Protein AF-0000000080719966 (afdb_homodimer)

Solvent-accessible surface area (backbone atoms only — not comparable to full-atom values): 11867 Å² total; per-residue (Å²): 83,30,37,37,40,38,39,31,44,53,87,31,42,63,60,37,52,51,53,30,57,78,67,72,44,65,68,47,83,39,79,29,26,34,52,81,76,64,41,72,26,30,33,35,44,28,71,41,51,65,90,44,47,64,58,52,53,50,52,51,50,74,41,32,62,71,39,81,37,75,42,67,44,70,44,62,46,96,82,67,48,68,40,75,37,74,61,41,79,35,83,43,61,9,31,45,33,41,32,27,76,49,93,77,87,86,86,134,84,31,37,38,40,38,39,31,44,53,90,32,42,63,60,39,38,51,51,30,52,75,67,74,43,66,34,38,38,32,83,42,66,41,87,86,77,64,40,67,25,30,32,35,44,28,70,40,50,65,90,46,46,65,58,53,52,49,53,50,55,74,42,32,61,72,38,80,38,74,43,67,45,71,44,64,45,97,84,68,49,68,41,76,38,74,64,42,80,38,87,42,62,26,64,52,74,47,81,39,70,46,78,42,81,46,79,70

Sequence (216 aa):
MKLVLAIVQDKDADTLAKEFIQNDVRATKLATSGSFLRAGNTTFIVGIEDDRVNEVLEIIKKSSHTREQYVSNMNMDAAGTSMLGKPVQVTVGGATVFVLPVEEFKHFMKLVLAIVQDKDADTLAKEFIQNDVR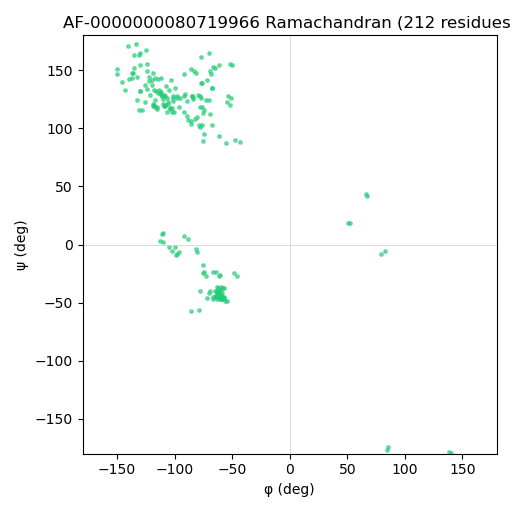ATKLATSGSFLRAGNTTFIVGIEDDRVNEVLEIIKKSSHTREQYVSNMNMDAAGTSMLGKPVQVTVGGATVFVLPVEEFKHF

Structure (mmCIF, N/CA/C/O backbone):
data_AF-0000000080719966-model_v1
#
loop_
_entity.id
_entity.type
_entity.pdbx_description
1 polymer 'Transcriptional regulator'
#
loop_
_atom_site.group_PDB
_atom_site.id
_atom_site.type_symbol
_atom_site.label_atom_id
_atom_site.label_alt_id
_atom_site.label_comp_id
_atom_site.label_asym_id
_atom_site.label_entity_id
_atom_site.label_seq_id
_atom_site.pdbx_PDB_ins_code
_atom_site.Cartn_x
_atom_site.Cartn_y
_atom_site.Cartn_z
_atom_site.occupancy
_atom_site.B_iso_or_equiv
_atom_site.auth_seq_id
_atom_site.auth_comp_id
_atom_site.auth_asym_id
_atom_site.auth_atom_id
_atom_site.pdbx_PDB_model_num
ATOM 1 N N . MET A 1 1 ? 13.352 -4.227 -15.648 1 95.56 1 MET A N 1
ATOM 2 C CA . MET A 1 1 ? 13.094 -4.422 -14.227 1 95.56 1 MET A CA 1
ATOM 3 C C . MET A 1 1 ? 11.711 -3.916 -13.844 1 95.56 1 MET A C 1
ATOM 5 O O . MET A 1 1 ? 11.195 -2.975 -14.453 1 95.56 1 MET A O 1
ATOM 9 N N . LYS A 1 2 ? 11.062 -4.613 -12.938 1 97.81 2 LYS A N 1
ATOM 10 C CA . LYS A 1 2 ? 9.75 -4.211 -12.438 1 97.81 2 LYS A CA 1
ATOM 11 C C . LYS A 1 2 ? 9.719 -4.215 -10.914 1 97.81 2 LYS A C 1
ATOM 13 O O . LYS A 1 2 ? 10.562 -4.848 -10.273 1 97.81 2 LYS A O 1
ATOM 18 N N . LEU A 1 3 ? 8.812 -3.379 -10.438 1 98.5 3 LEU A N 1
ATOM 19 C CA . LEU A 1 3 ? 8.469 -3.428 -9.016 1 98.5 3 LEU A CA 1
ATOM 20 C C . LEU A 1 3 ? 7.152 -4.164 -8.797 1 98.5 3 LEU A C 1
ATOM 22 O O . LEU A 1 3 ? 6.145 -3.838 -9.43 1 98.5 3 LEU A O 1
ATOM 26 N N . VAL A 1 4 ? 7.23 -5.219 -7.945 1 98.56 4 VAL A N 1
ATOM 27 C CA . VAL A 1 4 ? 6.023 -5.949 -7.574 1 98.56 4 VAL A CA 1
ATOM 28 C C . VAL A 1 4 ? 5.656 -5.641 -6.121 1 98.56 4 VAL A C 1
ATOM 30 O O . VAL A 1 4 ? 6.465 -5.852 -5.215 1 98.56 4 VAL A O 1
ATOM 33 N N . LEU A 1 5 ? 4.441 -5.086 -5.961 1 98.62 5 LEU A N 1
ATOM 34 C CA . LEU A 1 5 ? 3.836 -4.887 -4.648 1 98.62 5 LEU A CA 1
ATOM 35 C C . LEU A 1 5 ? 2.775 -5.945 -4.371 1 98.62 5 LEU A C 1
ATOM 37 O O . LEU A 1 5 ? 1.729 -5.969 -5.027 1 98.62 5 LEU A O 1
ATOM 41 N N . ALA A 1 6 ? 3.08 -6.762 -3.387 1 98.12 6 ALA A N 1
ATOM 42 C CA . ALA A 1 6 ? 2.156 -7.84 -3.047 1 98.12 6 ALA A CA 1
ATOM 43 C C . ALA A 1 6 ? 1.618 -7.676 -1.629 1 98.12 6 ALA A C 1
ATOM 45 O O . ALA A 1 6 ? 2.383 -7.695 -0.662 1 98.12 6 ALA A O 1
ATOM 46 N N . ILE A 1 7 ? 0.321 -7.516 -1.521 1 96.06 7 ILE A N 1
ATOM 47 C CA . ILE A 1 7 ? -0.363 -7.41 -0.237 1 96.06 7 ILE A CA 1
ATOM 48 C C . ILE A 1 7 ? -1.07 -8.727 0.081 1 96.06 7 ILE A C 1
ATOM 50 O O . ILE A 1 7 ? -1.968 -9.148 -0.651 1 96.06 7 ILE A O 1
ATOM 54 N N . VAL A 1 8 ? -0.615 -9.344 1.211 1 95.12 8 VAL A N 1
ATOM 55 C CA . VAL A 1 8 ? -1.134 -10.664 1.566 1 95.12 8 VAL A CA 1
ATOM 56 C C . VAL A 1 8 ? -1.57 -10.672 3.029 1 95.12 8 VAL A C 1
ATOM 58 O O . VAL A 1 8 ? -1.231 -9.758 3.789 1 95.12 8 VAL A O 1
ATOM 61 N N . GLN A 1 9 ? -2.365 -11.695 3.322 1 91.38 9 GLN A N 1
ATOM 62 C CA . GLN A 1 9 ? -2.693 -11.867 4.734 1 91.38 9 GLN A CA 1
ATOM 63 C C . GLN A 1 9 ? -1.458 -12.258 5.539 1 91.38 9 GLN A C 1
ATOM 65 O O . GLN A 1 9 ? -0.58 -12.969 5.039 1 91.38 9 GLN A O 1
ATOM 70 N N . ASP A 1 10 ? -1.477 -11.906 6.781 1 92.06 10 ASP A N 1
ATOM 71 C CA . ASP A 1 10 ? -0.362 -12.227 7.664 1 92.06 10 ASP A CA 1
ATOM 72 C C . ASP A 1 10 ? -0.144 -13.734 7.75 1 92.06 10 ASP A C 1
ATOM 74 O O . ASP A 1 10 ? 0.996 -14.195 7.805 1 92.06 10 ASP A O 1
ATOM 78 N N . LYS A 1 11 ? -1.166 -14.445 7.738 1 89.81 11 LYS A N 1
ATOM 79 C CA . LYS A 1 11 ? -1.086 -15.898 7.867 1 89.81 11 LYS A CA 1
ATOM 80 C C . LYS A 1 11 ? -0.288 -16.516 6.715 1 89.81 11 LYS A C 1
ATOM 82 O O . LYS A 1 11 ? 0.3 -17.578 6.863 1 89.81 11 LYS A O 1
ATOM 87 N N . ASP A 1 12 ? -0.262 -15.883 5.609 1 94.88 12 ASP A N 1
ATOM 88 C CA . ASP A 1 12 ? 0.392 -16.422 4.418 1 94.88 12 ASP A CA 1
ATOM 89 C C . ASP A 1 12 ? 1.8 -15.844 4.262 1 94.88 12 ASP A C 1
ATOM 91 O O . ASP A 1 12 ? 2.568 -16.297 3.41 1 94.88 12 ASP A O 1
ATOM 95 N N . ALA A 1 13 ? 2.156 -14.898 5.027 1 96.75 13 ALA A N 1
ATOM 96 C CA . ALA A 1 13 ? 3.355 -14.094 4.793 1 96.75 13 ALA A CA 1
ATOM 97 C C . ALA A 1 13 ? 4.617 -14.938 4.961 1 96.75 13 ALA A C 1
ATOM 99 O O . ALA A 1 13 ? 5.543 -14.844 4.148 1 96.75 13 ALA A O 1
ATOM 100 N N . ASP A 1 14 ? 4.672 -15.742 6.016 1 97.19 14 ASP A N 1
ATOM 101 C CA . ASP A 1 14 ? 5.883 -16.516 6.277 1 97.19 14 ASP A CA 1
ATOM 102 C C . ASP A 1 14 ? 6.133 -17.547 5.172 1 97.19 14 ASP A C 1
ATOM 104 O O . ASP A 1 14 ? 7.27 -17.719 4.734 1 97.19 14 ASP A O 1
ATOM 108 N N . THR A 1 15 ? 5.109 -18.172 4.816 1 97.19 15 THR A N 1
ATOM 109 C CA . THR A 1 15 ? 5.23 -19.141 3.719 1 97.19 15 THR A CA 1
ATOM 110 C C . THR A 1 15 ? 5.715 -18.438 2.449 1 97.19 15 THR A C 1
ATOM 112 O O . THR A 1 15 ? 6.609 -18.938 1.763 1 97.19 15 THR A O 1
ATOM 115 N N . LEU A 1 16 ? 5.156 -17.328 2.107 1 98 16 LEU A N 1
ATOM 116 C CA . LEU A 1 16 ? 5.547 -16.578 0.917 1 98 16 LEU A CA 1
ATOM 117 C C . LEU A 1 16 ? 7.004 -16.141 1.004 1 98 16 LEU A C 1
ATOM 119 O O . LEU A 1 16 ? 7.75 -16.266 0.03 1 98 16 LEU A O 1
ATOM 123 N N . ALA A 1 17 ? 7.391 -15.688 2.152 1 98.31 17 ALA A N 1
ATOM 124 C CA . ALA A 1 17 ? 8.773 -15.266 2.359 1 98.31 17 ALA A CA 1
ATOM 125 C C . ALA A 1 17 ? 9.742 -16.422 2.115 1 98.31 17 ALA A C 1
ATOM 127 O O . ALA A 1 17 ? 10.773 -16.25 1.463 1 98.31 17 ALA A O 1
ATOM 128 N N . LYS A 1 18 ? 9.422 -17.547 2.643 1 98.38 18 LYS A N 1
ATOM 129 C CA . LYS A 1 18 ? 10.25 -18.734 2.445 1 98.38 18 LYS A CA 1
ATOM 130 C C . LYS A 1 18 ? 10.367 -19.094 0.964 1 98.38 18 LYS A C 1
ATOM 132 O O . LYS A 1 18 ? 11.453 -19.406 0.482 1 98.38 18 LYS A O 1
ATOM 137 N N . GLU A 1 19 ? 9.266 -19.031 0.295 1 98.44 19 GLU A N 1
ATOM 138 C CA . GLU A 1 19 ? 9.266 -19.328 -1.135 1 98.44 19 GLU A CA 1
ATOM 139 C C . GLU A 1 19 ? 10.125 -18.328 -1.903 1 98.44 19 GLU A C 1
ATOM 141 O O . GLU A 1 19 ? 10.836 -18.703 -2.838 1 98.44 19 GLU A O 1
ATOM 146 N N . PHE A 1 20 ? 10.039 -17.031 -1.563 1 98.56 20 PHE A N 1
ATOM 147 C CA . PHE A 1 20 ? 10.891 -16.016 -2.188 1 98.56 20 PHE A CA 1
ATOM 148 C C . PHE A 1 20 ? 12.359 -16.359 -2.004 1 98.56 20 PHE A C 1
ATOM 150 O O . PHE A 1 20 ? 13.133 -16.344 -2.963 1 98.56 20 PHE A O 1
ATOM 157 N N . ILE A 1 21 ? 12.711 -16.75 -0.78 1 98.31 21 ILE A N 1
ATOM 158 C CA . ILE A 1 21 ? 14.094 -17.109 -0.462 1 98.31 21 ILE A CA 1
ATOM 159 C C . ILE A 1 21 ? 14.516 -18.328 -1.278 1 98.31 21 ILE A C 1
ATOM 161 O O . ILE A 1 21 ? 15.578 -18.328 -1.897 1 98.31 21 ILE A O 1
ATOM 165 N N . GLN A 1 22 ? 13.742 -19.328 -1.349 1 98.31 22 GLN A N 1
ATOM 166 C CA . GLN A 1 22 ? 14.047 -20.578 -2.037 1 98.31 22 GLN A CA 1
ATOM 167 C C . GLN A 1 22 ? 14.219 -20.344 -3.537 1 98.31 22 GLN A C 1
ATOM 169 O O . GLN A 1 22 ? 14.875 -21.141 -4.219 1 98.31 22 GLN A O 1
ATOM 174 N N . ASN A 1 23 ? 13.656 -19.312 -4.027 1 98.31 23 ASN A N 1
ATOM 175 C CA . ASN A 1 23 ? 13.711 -19.062 -5.461 1 98.31 23 ASN A CA 1
ATOM 176 C C . ASN A 1 23 ? 14.578 -17.844 -5.789 1 98.31 23 ASN A C 1
ATOM 178 O O . ASN A 1 23 ? 14.469 -17.281 -6.879 1 98.31 23 ASN A O 1
ATOM 182 N N . ASP A 1 24 ? 15.258 -17.344 -4.816 1 98.12 24 ASP A N 1
ATOM 183 C CA . ASP A 1 24 ? 16.219 -16.266 -4.98 1 98.12 24 ASP A CA 1
ATOM 184 C C . ASP A 1 24 ? 15.531 -14.969 -5.375 1 98.12 24 ASP A C 1
ATOM 186 O O . ASP A 1 24 ? 15.945 -14.297 -6.32 1 98.12 24 ASP A O 1
ATOM 190 N N . VAL A 1 25 ? 14.477 -14.75 -4.758 1 98.25 25 VAL A N 1
ATOM 191 C CA . VAL A 1 25 ? 13.758 -13.492 -4.91 1 98.25 25 VAL A CA 1
ATOM 192 C C . VAL A 1 25 ? 13.992 -12.617 -3.682 1 98.25 25 VAL A C 1
ATOM 194 O O . VAL A 1 25 ? 13.617 -12.984 -2.566 1 98.25 25 VAL A O 1
ATOM 197 N N . ARG A 1 26 ? 14.602 -11.523 -3.879 1 96.69 26 ARG A N 1
ATOM 198 C CA . ARG A 1 26 ? 14.805 -10.555 -2.801 1 96.69 26 ARG A CA 1
ATOM 199 C C . ARG A 1 26 ? 13.555 -9.727 -2.568 1 96.69 26 ARG A C 1
ATOM 201 O O . ARG A 1 26 ? 12.992 -9.156 -3.51 1 96.69 26 ARG A O 1
ATOM 208 N N . ALA A 1 27 ? 13.148 -9.695 -1.302 1 98.19 27 ALA A N 1
ATOM 209 C CA . ALA A 1 27 ? 11.914 -8.992 -0.975 1 98.19 27 ALA A CA 1
ATOM 210 C C . ALA A 1 27 ? 12.062 -8.203 0.324 1 98.19 27 ALA A C 1
ATOM 212 O O . ALA A 1 27 ? 12.75 -8.641 1.246 1 98.19 27 ALA A O 1
ATOM 213 N N . THR A 1 28 ? 11.445 -6.992 0.377 1 97.44 28 THR A N 1
ATOM 214 C CA . THR A 1 28 ? 11.273 -6.223 1.604 1 97.44 28 THR A CA 1
ATOM 215 C C . THR A 1 28 ? 9.875 -6.434 2.18 1 97.44 28 THR A C 1
ATOM 217 O O . THR A 1 28 ? 8.883 -6.297 1.468 1 97.44 28 THR A O 1
ATOM 220 N N . LYS A 1 29 ? 9.844 -6.816 3.412 1 97.75 29 LYS A N 1
ATOM 221 C CA . LYS A 1 29 ? 8.586 -7.098 4.113 1 97.75 29 LYS A CA 1
ATOM 222 C C . LYS A 1 29 ? 8.156 -5.902 4.961 1 97.75 29 LYS A C 1
ATOM 224 O O . LYS A 1 29 ? 8.953 -5.355 5.723 1 97.75 29 LYS A O 1
ATOM 229 N N . LEU A 1 30 ? 6.883 -5.5 4.727 1 96.94 30 LEU A N 1
ATOM 230 C CA . LEU A 1 30 ? 6.336 -4.375 5.477 1 96.94 30 LEU A CA 1
ATOM 231 C C . LEU A 1 30 ? 5.051 -4.777 6.195 1 96.94 30 LEU A C 1
ATOM 233 O O . LEU A 1 30 ? 4.176 -5.41 5.602 1 96.94 30 LEU A O 1
ATOM 237 N N . ALA A 1 31 ? 4.965 -4.383 7.48 1 95.69 31 ALA A N 1
ATOM 238 C CA . ALA A 1 31 ? 3.689 -4.52 8.18 1 95.69 31 ALA A CA 1
ATOM 239 C C . ALA A 1 31 ? 2.717 -3.42 7.77 1 95.69 31 ALA A C 1
ATOM 241 O O . ALA A 1 31 ? 3.033 -2.232 7.871 1 95.69 31 ALA A O 1
ATOM 242 N N . THR A 1 32 ? 1.461 -3.834 7.305 1 94.81 32 THR A N 1
ATOM 243 C CA . THR A 1 32 ? 0.447 -2.891 6.848 1 94.81 32 THR A CA 1
ATOM 244 C C . THR A 1 32 ? -0.941 -3.322 7.316 1 94.81 32 THR A C 1
ATOM 246 O O . THR A 1 32 ? -1.097 -4.383 7.918 1 94.81 32 THR A O 1
ATOM 249 N N . SER A 1 33 ? -1.912 -2.393 7.105 1 91.81 33 SER A N 1
ATOM 250 C CA . SER A 1 33 ? -3.307 -2.715 7.391 1 91.81 33 SER A CA 1
ATOM 251 C C . SER A 1 33 ? -4.227 -2.236 6.273 1 91.81 33 SER A C 1
ATOM 253 O O . SER A 1 33 ? -3.879 -1.315 5.531 1 91.81 33 SER A O 1
ATOM 255 N N . GLY A 1 34 ? -5.363 -2.967 6.148 1 87 34 GLY A N 1
ATOM 256 C CA . GLY A 1 34 ? -6.379 -2.508 5.215 1 87 34 GLY A CA 1
ATOM 257 C C . GLY A 1 34 ? -7.293 -1.45 5.797 1 87 34 GLY A C 1
ATOM 258 O O . GLY A 1 34 ? -7.594 -1.474 6.992 1 87 34 GLY A O 1
ATOM 259 N N . SER A 1 35 ? -7.754 -0.615 4.984 1 79.62 35 SER A N 1
ATOM 260 C CA . SER A 1 35 ? -8.633 0.448 5.465 1 79.62 35 SER A CA 1
ATOM 261 C C . SER A 1 35 ? -10.031 -0.084 5.77 1 79.62 35 SER A C 1
ATOM 263 O O . SER A 1 35 ? -10.75 0.488 6.59 1 79.62 35 SER A O 1
ATOM 265 N N . PHE A 1 36 ? -10.336 -1.268 5.223 1 73 36 PHE A N 1
ATOM 266 C CA . PHE A 1 36 ? -11.68 -1.813 5.379 1 73 36 PHE A CA 1
ATOM 267 C C . PHE A 1 36 ? -11.797 -2.586 6.688 1 73 36 PHE A C 1
ATOM 269 O O . PHE A 1 36 ? -12.602 -2.232 7.551 1 73 36 PHE A O 1
ATOM 276 N N . LEU A 1 37 ? -11 -3.498 6.824 1 68.31 37 LEU A N 1
ATOM 277 C CA . LEU A 1 37 ? -11.133 -4.391 7.969 1 68.31 37 LEU A CA 1
ATOM 278 C C . LEU A 1 37 ? -10.211 -3.949 9.109 1 68.31 37 LEU A C 1
ATOM 280 O O . LEU A 1 37 ? -10.312 -4.461 10.227 1 68.31 37 LEU A O 1
ATOM 284 N N . ARG A 1 38 ? -9.438 -2.988 8.75 1 74.38 38 ARG A N 1
ATOM 285 C CA . ARG A 1 38 ? -8.438 -2.508 9.703 1 74.38 38 ARG A CA 1
ATOM 286 C C . ARG A 1 38 ? -7.598 -3.66 10.242 1 74.38 38 ARG A C 1
ATOM 288 O O . ARG A 1 38 ? -7.09 -3.594 11.367 1 74.38 38 ARG A O 1
ATOM 295 N N . ALA A 1 39 ? -7.68 -4.77 9.461 1 78 39 ALA A N 1
ATOM 296 C CA . ALA A 1 39 ? -6.895 -5.945 9.828 1 78 39 ALA A CA 1
ATOM 297 C C . ALA A 1 39 ? -5.453 -5.816 9.344 1 78 39 ALA A C 1
ATOM 299 O O . ALA A 1 39 ? -5.199 -5.219 8.289 1 78 39 ALA A O 1
ATOM 300 N N . GLY A 1 40 ? -4.625 -6.391 10.141 1 87.5 40 GLY A N 1
ATOM 301 C CA . GLY A 1 40 ? -3.221 -6.453 9.766 1 87.5 40 GLY A CA 1
ATOM 302 C C . GLY A 1 40 ? -2.963 -7.344 8.57 1 87.5 40 GLY A C 1
ATOM 303 O O . GLY A 1 40 ? -3.58 -8.398 8.422 1 87.5 40 GLY A O 1
ATOM 304 N N . ASN A 1 41 ? -2.119 -6.723 7.703 1 91.69 41 ASN A N 1
ATOM 305 C CA . ASN A 1 41 ? -1.613 -7.465 6.551 1 91.69 41 ASN A CA 1
ATOM 306 C C . ASN A 1 41 ? -0.109 -7.27 6.379 1 91.69 41 ASN A C 1
ATOM 308 O O . ASN A 1 41 ? 0.512 -6.508 7.121 1 91.69 41 ASN A O 1
ATOM 312 N N . THR A 1 42 ? 0.425 -8.039 5.441 1 95.94 42 THR A N 1
ATOM 313 C CA . THR A 1 42 ? 1.832 -7.902 5.082 1 95.94 42 THR A CA 1
ATOM 314 C C . THR A 1 42 ? 1.979 -7.488 3.621 1 95.94 42 THR A C 1
ATOM 316 O O . THR A 1 42 ? 1.278 -8.008 2.75 1 95.94 42 THR A O 1
ATOM 319 N N . THR A 1 43 ? 2.838 -6.492 3.432 1 97.44 43 THR A N 1
ATOM 320 C CA . THR A 1 43 ? 3.172 -6.07 2.076 1 97.44 43 THR A CA 1
ATOM 321 C C . THR A 1 43 ? 4.621 -6.418 1.743 1 97.44 43 THR A C 1
ATOM 323 O O . THR A 1 43 ? 5.523 -6.16 2.539 1 97.44 43 THR A O 1
ATOM 326 N N . PHE A 1 44 ? 4.785 -7.043 0.571 1 98.5 44 PHE A N 1
ATOM 327 C CA . PHE A 1 44 ? 6.121 -7.305 0.049 1 98.5 44 PHE A CA 1
ATOM 328 C C . PHE A 1 44 ? 6.43 -6.391 -1.13 1 98.5 44 PHE A C 1
ATOM 330 O O . PHE A 1 44 ? 5.574 -6.16 -1.986 1 98.5 44 PHE A O 1
ATOM 337 N N . ILE A 1 45 ? 7.625 -5.883 -1.095 1 98.5 45 ILE A N 1
ATOM 338 C CA . ILE A 1 45 ? 8.164 -5.133 -2.223 1 98.5 45 ILE A CA 1
ATOM 339 C C . ILE A 1 45 ? 9.281 -5.9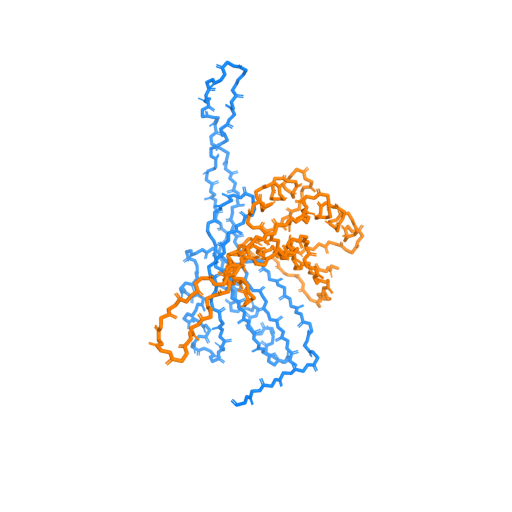38 -2.891 1 98.5 45 ILE A C 1
ATOM 341 O O . ILE A 1 45 ? 10.266 -6.301 -2.246 1 98.5 45 ILE A O 1
ATOM 345 N N . VAL A 1 46 ? 9.125 -6.133 -4.172 1 98.12 46 VAL A N 1
ATOM 346 C CA . VAL A 1 46 ? 10.062 -6.973 -4.91 1 98.12 46 VAL A CA 1
ATOM 347 C C . VAL A 1 46 ? 10.531 -6.242 -6.164 1 98.12 46 VAL A C 1
ATOM 349 O O . VAL A 1 46 ? 9.727 -5.895 -7.027 1 98.12 46 VAL A O 1
ATOM 352 N N . GLY A 1 47 ? 11.797 -5.949 -6.234 1 97.62 47 GLY A N 1
ATOM 353 C CA . GLY A 1 47 ? 12.414 -5.613 -7.508 1 97.62 47 GLY A CA 1
ATOM 354 C C . GLY A 1 47 ? 12.852 -6.832 -8.297 1 97.62 47 GLY A C 1
ATOM 355 O O . GLY A 1 47 ? 13.594 -7.676 -7.793 1 97.62 47 GLY A O 1
ATOM 356 N N . ILE A 1 48 ? 12.422 -6.91 -9.555 1 97.88 48 ILE A N 1
ATOM 357 C CA . ILE A 1 48 ? 12.664 -8.164 -10.25 1 97.88 48 ILE A CA 1
ATOM 358 C C . ILE A 1 48 ? 12.828 -7.902 -11.742 1 97.88 48 ILE A C 1
ATOM 360 O O . ILE A 1 48 ? 12.227 -6.973 -12.289 1 97.88 48 ILE A O 1
ATOM 364 N N . GLU A 1 49 ? 13.609 -8.75 -12.391 1 97.12 49 GLU A N 1
ATOM 365 C CA . GLU A 1 49 ? 13.789 -8.672 -13.836 1 97.12 49 GLU A CA 1
ATOM 366 C C . GLU A 1 49 ? 12.477 -8.961 -14.57 1 97.12 49 GLU A C 1
ATOM 368 O O . GLU A 1 49 ? 11.68 -9.789 -14.125 1 97.12 49 GLU A O 1
ATOM 373 N N . ASP A 1 50 ? 12.391 -8.328 -15.805 1 97.19 50 ASP A N 1
ATOM 374 C CA . ASP A 1 50 ? 11.156 -8.43 -16.578 1 97.19 50 ASP A CA 1
ATOM 375 C C . ASP A 1 50 ? 10.797 -9.883 -16.859 1 97.19 50 ASP A C 1
ATOM 377 O O . ASP A 1 50 ? 9.617 -10.258 -16.797 1 97.19 50 ASP A O 1
ATOM 381 N N . ASP A 1 51 ? 11.742 -10.68 -17.109 1 97.75 51 ASP A N 1
ATOM 382 C CA . ASP A 1 51 ? 11.484 -12.047 -17.547 1 97.75 51 ASP A CA 1
ATOM 383 C C . ASP A 1 51 ? 11.164 -12.953 -16.359 1 97.75 51 ASP A C 1
ATOM 385 O O . ASP A 1 51 ? 10.781 -14.109 -16.531 1 97.75 51 ASP A O 1
ATOM 389 N N . ARG A 1 52 ? 11.242 -12.398 -15.156 1 98.12 52 ARG A N 1
ATOM 390 C CA . ARG A 1 52 ? 10.961 -13.211 -13.977 1 98.12 52 ARG A CA 1
ATOM 391 C C . ARG A 1 52 ? 9.688 -12.742 -13.281 1 98.12 52 ARG A C 1
ATOM 393 O O . ARG A 1 52 ? 9.281 -13.312 -12.273 1 98.12 52 ARG A O 1
ATOM 400 N N . VAL A 1 53 ? 9.062 -11.805 -13.836 1 98.44 53 VAL A N 1
ATOM 401 C CA . VAL A 1 53 ? 7.848 -11.258 -13.234 1 98.44 53 VAL A CA 1
ATOM 402 C C . VAL A 1 53 ? 6.793 -12.359 -13.109 1 98.44 53 VAL A C 1
ATOM 404 O O . VAL A 1 53 ? 6.188 -12.531 -12.055 1 98.44 53 VAL A O 1
ATOM 407 N N . ASN A 1 54 ? 6.625 -13.117 -14.195 1 98.19 54 ASN A N 1
ATOM 408 C CA . ASN A 1 54 ? 5.609 -14.164 -14.188 1 98.19 54 ASN A CA 1
ATOM 409 C C . ASN A 1 54 ? 5.914 -15.234 -13.141 1 98.19 54 ASN A C 1
ATOM 411 O O . ASN A 1 54 ? 5.004 -15.766 -12.508 1 98.19 54 ASN A O 1
ATOM 415 N N . GLU A 1 55 ? 7.125 -15.562 -13.039 1 98.38 55 GLU A N 1
ATOM 416 C CA . GLU A 1 55 ? 7.543 -16.5 -12 1 98.38 55 GLU A CA 1
ATOM 417 C C . GLU A 1 55 ? 7.129 -16.016 -10.617 1 98.38 55 GLU A C 1
ATOM 419 O O . GLU A 1 55 ? 6.566 -16.781 -9.828 1 98.38 55 GLU A O 1
ATOM 424 N N . VAL A 1 56 ? 7.398 -14.781 -10.281 1 98.62 56 VAL A N 1
ATOM 425 C CA . VAL A 1 56 ? 7.09 -14.195 -8.984 1 98.62 56 VAL A CA 1
ATOM 426 C C . VAL A 1 56 ? 5.578 -14.18 -8.766 1 98.62 56 VAL A C 1
ATOM 428 O O . VAL A 1 56 ? 5.102 -14.516 -7.68 1 98.62 56 VAL A O 1
ATOM 431 N N . LEU A 1 57 ? 4.859 -13.867 -9.812 1 98.31 57 LEU A N 1
ATOM 432 C CA . LEU A 1 57 ? 3.404 -13.852 -9.719 1 98.31 57 LEU A CA 1
ATOM 433 C C . LEU A 1 57 ? 2.861 -15.234 -9.398 1 98.31 57 LEU A C 1
ATOM 435 O O . LEU A 1 57 ? 1.928 -15.375 -8.602 1 98.31 57 LEU A O 1
ATOM 439 N N . GLU A 1 58 ? 3.461 -16.234 -9.953 1 98.06 58 GLU A N 1
ATOM 440 C CA . GLU A 1 58 ? 3.031 -17.609 -9.695 1 98.06 58 GLU A CA 1
ATOM 441 C C . GLU A 1 58 ? 3.334 -18.031 -8.266 1 98.06 58 GLU A C 1
ATOM 443 O O . GLU A 1 58 ? 2.527 -18.703 -7.625 1 98.06 58 GLU A O 1
ATOM 448 N N . ILE A 1 59 ? 4.441 -17.656 -7.789 1 98.12 59 ILE A N 1
ATOM 449 C CA . ILE A 1 59 ? 4.816 -17.938 -6.41 1 98.12 59 ILE A CA 1
ATOM 450 C C . ILE A 1 59 ? 3.795 -17.328 -5.457 1 98.12 59 ILE A C 1
ATOM 452 O O . ILE A 1 59 ? 3.338 -17.969 -4.516 1 98.12 59 ILE A O 1
ATOM 456 N N . ILE A 1 60 ? 3.418 -16.062 -5.676 1 97.94 60 ILE A N 1
ATOM 457 C CA . ILE A 1 60 ? 2.461 -15.352 -4.836 1 97.94 60 ILE A CA 1
ATOM 458 C C . ILE A 1 60 ? 1.103 -16.047 -4.895 1 97.94 60 ILE A C 1
ATOM 460 O O . ILE A 1 60 ? 0.466 -16.266 -3.863 1 97.94 60 ILE A O 1
ATOM 464 N N . LYS A 1 61 ? 0.728 -16.406 -6.059 1 96.44 61 LYS A N 1
ATOM 465 C CA . LYS A 1 61 ? -0.559 -17.062 -6.266 1 96.44 61 LYS A CA 1
ATOM 466 C C . LYS A 1 61 ? -0.636 -18.375 -5.492 1 96.44 61 LYS A C 1
ATOM 468 O O . LYS A 1 61 ? -1.642 -18.656 -4.836 1 96.44 61 LYS A O 1
ATOM 473 N N . LYS A 1 62 ? 0.392 -19.062 -5.484 1 95.5 62 LYS A N 1
ATOM 474 C CA . LYS A 1 62 ? 0.429 -20.391 -4.848 1 95.5 62 LYS A CA 1
ATOM 475 C C . LYS A 1 62 ? 0.467 -20.25 -3.328 1 95.5 62 LYS A C 1
ATOM 477 O O . LYS A 1 62 ? -0.011 -21.141 -2.613 1 95.5 62 LYS A O 1
ATOM 482 N N . SER A 1 63 ? 0.921 -19.172 -2.838 1 94.94 63 SER A N 1
ATOM 483 C CA . SER A 1 63 ? 1.175 -19.047 -1.406 1 94.94 63 SER A CA 1
ATOM 484 C C . SER A 1 63 ? 0.1 -18.203 -0.727 1 94.94 63 SER A C 1
ATOM 486 O O . SER A 1 63 ? 0.179 -17.938 0.474 1 94.94 63 SER A O 1
ATOM 488 N N . SER A 1 64 ? -0.849 -17.672 -1.481 1 90.94 64 SER A N 1
ATOM 489 C CA . SER A 1 64 ? -1.874 -16.797 -0.921 1 90.94 64 SER A CA 1
ATOM 490 C C . SER A 1 64 ? -3.266 -17.406 -1.078 1 90.94 64 SER A C 1
ATOM 492 O O . SER A 1 64 ? -3.684 -17.734 -2.191 1 90.94 64 SER A O 1
ATOM 494 N N . HIS A 1 65 ? -3.912 -17.531 0.028 1 84.38 65 HIS A N 1
ATOM 495 C CA . HIS A 1 65 ? -5.199 -18.219 0.012 1 84.38 65 HIS A CA 1
ATOM 496 C C . HIS A 1 65 ? -6.32 -17.297 0.494 1 84.38 65 HIS A C 1
ATOM 498 O O . HIS A 1 65 ? -6.102 -16.453 1.359 1 84.38 65 HIS A O 1
ATOM 504 N N . THR A 1 66 ? -7.492 -17.5 -0.253 1 81.38 66 THR A N 1
ATOM 505 C CA . THR A 1 66 ? -8.695 -16.812 0.213 1 81.38 66 THR A CA 1
ATOM 506 C C . THR A 1 66 ? -9.289 -17.531 1.423 1 81.38 66 THR A C 1
ATOM 508 O O . THR A 1 66 ? -9.266 -18.766 1.493 1 81.38 66 THR A O 1
ATOM 511 N N . ARG A 1 67 ? -9.703 -16.703 2.336 1 76.19 67 ARG A N 1
ATOM 512 C CA . ARG A 1 67 ? -10.305 -17.266 3.539 1 76.19 67 ARG A CA 1
ATOM 513 C C . ARG A 1 67 ? -11.562 -16.5 3.938 1 76.19 67 ARG A C 1
ATOM 515 O O . ARG A 1 67 ? -11.711 -15.328 3.592 1 76.19 67 ARG A O 1
ATOM 522 N N . GLU A 1 68 ? -12.445 -17.234 4.488 1 74.44 68 GLU A N 1
ATOM 523 C CA . GLU A 1 68 ? -13.648 -16.641 5.051 1 74.44 68 GLU A CA 1
ATOM 524 C C . GLU A 1 68 ? -13.406 -16.141 6.473 1 74.44 68 GLU A C 1
ATOM 526 O O . GLU A 1 68 ? -12.766 -16.812 7.273 1 74.44 68 GLU A O 1
ATOM 531 N N . GLN A 1 69 ? -13.758 -14.766 6.566 1 72.62 69 GLN A N 1
ATOM 532 C CA . GLN A 1 69 ? -13.656 -14.203 7.91 1 72.62 69 GLN A CA 1
ATOM 533 C C . GLN A 1 69 ? -15 -13.633 8.367 1 72.62 69 GLN A C 1
ATOM 535 O O . GLN A 1 69 ? -15.797 -13.18 7.547 1 72.62 69 GLN A O 1
ATOM 540 N N . TYR A 1 70 ? -15.266 -13.891 9.719 1 68.62 70 TYR A N 1
ATOM 541 C CA . TYR A 1 70 ? -16.484 -13.336 10.297 1 68.62 70 TYR A CA 1
ATOM 542 C C . TYR A 1 70 ? -16.219 -11.969 10.914 1 68.62 70 TYR A C 1
ATOM 544 O O . TYR A 1 70 ? -15.242 -11.797 11.656 1 68.62 70 TYR A O 1
ATOM 552 N N . VAL A 1 71 ? -16.875 -10.945 10.266 1 67.62 71 VAL A N 1
ATOM 553 C CA . VAL A 1 71 ? -16.719 -9.602 10.812 1 67.62 71 VAL A CA 1
ATOM 554 C C . VAL A 1 71 ? -18.016 -9.18 11.523 1 67.62 71 VAL A C 1
ATOM 556 O O . VAL A 1 71 ? -19.109 -9.516 11.07 1 67.62 71 VAL A O 1
ATOM 559 N N . SER A 1 72 ? -17.812 -8.781 12.82 1 62.94 72 SER A N 1
ATOM 560 C CA . SER A 1 72 ? -18.969 -8.336 13.578 1 62.94 72 SER A CA 1
ATOM 561 C C . SER A 1 72 ? -19.25 -6.859 13.336 1 62.94 72 SER A C 1
ATOM 563 O O . SER A 1 72 ? -18.344 -6.031 13.391 1 62.94 72 SER A O 1
ATOM 565 N N . ASN A 1 73 ? -20.234 -6.531 12.617 1 60.78 73 ASN A N 1
ATOM 566 C CA . ASN A 1 73 ? -20.672 -5.148 12.453 1 60.78 73 ASN A CA 1
ATOM 567 C C . ASN A 1 73 ? -21.25 -4.578 13.742 1 60.78 73 ASN A C 1
ATOM 569 O O . ASN A 1 73 ? -22.078 -5.215 14.383 1 60.78 73 ASN A O 1
ATOM 573 N N . MET A 1 74 ? -20.406 -3.771 14.352 1 55.91 74 MET A N 1
ATOM 574 C CA . MET A 1 74 ? -21.031 -3.119 15.492 1 55.91 74 MET A CA 1
ATOM 575 C C . MET A 1 74 ? -21.984 -2.014 15.039 1 55.91 74 MET A C 1
ATOM 577 O O . MET A 1 74 ? -21.562 -1.09 14.336 1 55.91 74 MET A O 1
ATOM 581 N N . ASN A 1 75 ? -23.188 -2.355 14.82 1 57.5 75 ASN A N 1
ATOM 582 C CA . ASN A 1 75 ? -24.172 -1.31 14.602 1 57.5 75 ASN A CA 1
ATOM 583 C C . ASN A 1 75 ? -24.688 -0.732 15.922 1 57.5 75 ASN A C 1
ATOM 585 O O . ASN A 1 75 ? -25.031 -1.479 16.844 1 57.5 75 ASN A O 1
ATOM 589 N N . MET A 1 76 ? -24.219 0.472 16.125 1 52.75 76 MET A N 1
ATOM 590 C CA . MET A 1 76 ? -24.828 1.138 17.266 1 52.75 76 MET A CA 1
ATOM 591 C C . MET A 1 76 ? -26.234 1.594 16.953 1 52.75 76 MET A C 1
ATOM 593 O O . MET A 1 76 ? -26.484 2.182 15.891 1 52.75 76 MET A O 1
ATOM 597 N N . ASP A 1 77 ? -27.109 0.961 17.719 1 58.53 77 ASP A N 1
ATOM 598 C CA . ASP A 1 77 ? -28.484 1.462 17.594 1 58.53 77 ASP A CA 1
ATOM 599 C C . ASP A 1 77 ? -28.609 2.857 18.203 1 58.53 77 ASP A C 1
ATOM 601 O O . ASP A 1 77 ? -27.609 3.445 18.641 1 58.53 77 ASP A O 1
ATOM 605 N N . ALA A 1 78 ? -29.703 3.471 17.844 1 59.53 78 ALA A N 1
ATOM 606 C CA . ALA A 1 78 ? -30.062 4.816 18.281 1 59.53 78 ALA A CA 1
ATOM 607 C C . ALA A 1 78 ? -29.906 4.965 19.781 1 59.53 78 ALA A C 1
ATOM 609 O O . ALA A 1 78 ? -29.656 6.062 20.281 1 59.53 78 ALA A O 1
ATOM 610 N N . ALA A 1 79 ? -29.969 3.955 20.5 1 61.16 79 ALA A N 1
ATOM 611 C CA . ALA A 1 79 ? -29.938 4.012 21.953 1 61.16 79 ALA A CA 1
ATOM 612 C C . ALA A 1 79 ? -28.516 3.875 22.484 1 61.16 79 ALA A C 1
ATOM 614 O O . ALA A 1 79 ? -28.281 3.916 23.688 1 61.16 79 ALA A O 1
ATOM 615 N N . GLY A 1 80 ? -27.625 3.893 21.594 1 61.16 80 GLY A N 1
ATOM 616 C CA . GLY A 1 80 ? -26.219 3.9 21.969 1 61.16 80 GLY A CA 1
ATOM 617 C C . GLY A 1 80 ? -25.688 2.529 22.359 1 61.16 80 GLY A C 1
ATOM 618 O O . GLY A 1 80 ? -24.562 2.402 22.844 1 61.16 80 GLY A O 1
ATOM 619 N N . THR A 1 81 ? -26.656 1.61 22.453 1 60 81 THR A N 1
ATOM 620 C CA . THR A 1 81 ? -26.234 0.256 22.797 1 60 81 THR A CA 1
ATOM 621 C C . THR A 1 81 ? -25.594 -0.44 21.609 1 60 81 THR A C 1
ATOM 623 O O . THR A 1 81 ? -26.125 -0.394 20.5 1 60 81 THR A O 1
ATOM 626 N N . SER A 1 82 ? -24.344 -0.713 21.672 1 58.22 82 SER A N 1
ATOM 627 C CA . SER A 1 82 ? -23.641 -1.525 20.672 1 58.22 82 SER A CA 1
ATOM 628 C C . SER A 1 82 ? -24.297 -2.887 20.5 1 58.22 82 SER A C 1
ATOM 630 O O . SER A 1 82 ? -24.5 -3.611 21.484 1 58.22 82 SER A O 1
ATOM 632 N N . MET A 1 83 ? -25.219 -2.99 19.703 1 57.75 83 MET A N 1
ATOM 633 C CA . MET A 1 83 ? -25.672 -4.348 19.391 1 57.75 83 MET A CA 1
ATOM 634 C C . MET A 1 83 ? -24.734 -5.023 18.406 1 57.75 83 MET A C 1
ATOM 636 O O . MET A 1 83 ? -24.312 -4.41 17.422 1 57.75 83 MET A O 1
ATOM 640 N N . LEU A 1 84 ? -23.922 -5.902 19 1 57.41 84 LEU A N 1
ATOM 641 C CA . LEU A 1 84 ? -23.141 -6.758 18.125 1 57.41 84 LEU A CA 1
ATOM 642 C C . LEU A 1 84 ? -23.984 -7.289 16.969 1 57.41 84 LEU A C 1
ATOM 644 O O . LEU A 1 84 ? -25.016 -7.93 17.188 1 57.41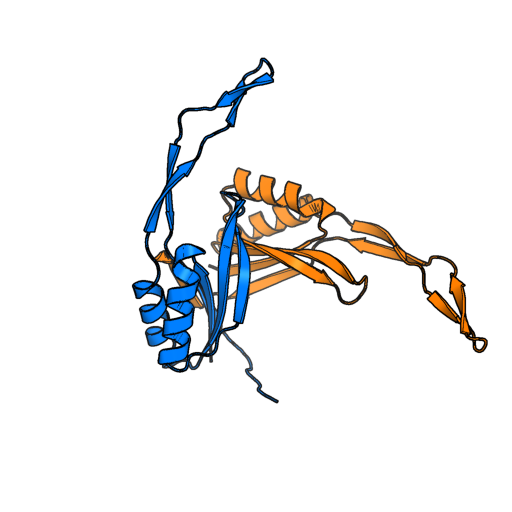 84 LEU A O 1
ATOM 648 N N . GLY A 1 85 ? -24.047 -6.57 15.922 1 61 85 GLY A N 1
ATOM 649 C CA . GLY A 1 85 ? -24.734 -7.141 14.781 1 61 85 GLY A CA 1
ATOM 650 C C . GLY A 1 85 ? -24.266 -8.539 14.438 1 61 85 GLY A C 1
ATOM 651 O O . GLY A 1 85 ? -23.281 -9.023 14.992 1 61 85 GLY A O 1
ATOM 652 N N . LYS A 1 86 ? -25.172 -9.305 13.781 1 64.75 86 LYS A N 1
ATOM 653 C CA . LYS A 1 86 ? -24.828 -10.641 13.32 1 64.75 86 LYS A CA 1
ATOM 654 C C . LYS A 1 86 ? -23.531 -10.633 12.508 1 64.75 86 LYS A C 1
ATOM 656 O O . LYS A 1 86 ? -23.312 -9.75 11.672 1 64.75 86 LYS A O 1
ATOM 661 N N . PRO A 1 87 ? -22.594 -11.477 12.914 1 68 87 PRO A N 1
ATOM 662 C CA . PRO A 1 87 ? -21.344 -11.547 12.156 1 68 87 PRO A CA 1
ATOM 663 C C . PRO A 1 87 ? -21.562 -11.758 10.664 1 68 87 PRO A C 1
ATOM 665 O O . PRO A 1 87 ? -22.453 -12.516 10.273 1 68 87 PRO A O 1
ATOM 668 N N . VAL A 1 88 ? -21.078 -10.82 9.961 1 71.81 88 VAL A N 1
ATOM 669 C CA . VAL A 1 88 ? -21.141 -11 8.516 1 71.81 88 VAL A CA 1
ATOM 670 C C . VAL A 1 88 ? -19.875 -11.727 8.031 1 71.81 88 VAL A C 1
ATOM 672 O O . VAL A 1 88 ? -18.781 -11.477 8.539 1 71.81 88 VAL A O 1
ATOM 675 N N . GLN A 1 89 ? -20.156 -12.844 7.363 1 74 89 GLN A N 1
ATOM 676 C CA . GLN A 1 89 ? -19.078 -13.578 6.723 1 74 89 GLN A CA 1
ATOM 677 C C . GLN A 1 89 ? -18.516 -12.805 5.527 1 74 89 GLN A C 1
ATOM 679 O O . GLN A 1 89 ? -19.266 -12.414 4.629 1 74 89 GLN A O 1
ATOM 684 N N . VAL A 1 90 ? -17.266 -12.391 5.777 1 72.56 90 VAL A N 1
ATOM 685 C CA . VAL A 1 90 ? -16.656 -11.727 4.637 1 72.56 90 VAL A CA 1
ATOM 686 C C . VAL A 1 90 ? -15.492 -12.57 4.113 1 72.56 90 VAL A C 1
ATOM 688 O O . VAL A 1 90 ? -14.867 -13.32 4.871 1 72.56 90 VAL A O 1
ATOM 691 N N . THR A 1 91 ? -15.516 -12.703 2.855 1 72.81 91 THR A N 1
ATOM 692 C CA . THR A 1 91 ? -14.375 -13.367 2.234 1 72.81 91 THR A CA 1
ATOM 693 C C . THR A 1 91 ? -13.18 -12.422 2.133 1 72.81 91 THR A C 1
ATOM 695 O O . THR A 1 91 ? -13.297 -11.328 1.571 1 72.81 91 THR A O 1
ATOM 698 N N . VAL A 1 92 ? -12.297 -12.742 3.158 1 68.62 92 VAL A N 1
ATOM 699 C CA . VAL A 1 92 ? -11.055 -11.969 3.111 1 68.62 92 VAL A CA 1
ATOM 700 C C . VAL A 1 92 ? -9.93 -12.836 2.557 1 68.62 92 VAL A C 1
ATOM 702 O O . VAL A 1 92 ? -9.898 -14.047 2.789 1 68.62 92 VAL A O 1
ATOM 705 N N . GLY A 1 93 ? -9.164 -12.305 1.835 1 68.38 93 GLY A N 1
ATOM 706 C CA . GLY A 1 93 ? -7.996 -13.102 1.522 1 68.38 93 GLY A CA 1
ATOM 707 C C . GLY A 1 93 ? -7.566 -12.992 0.071 1 68.38 93 GLY A C 1
ATOM 708 O O . GLY A 1 93 ? -8.008 -12.094 -0.647 1 68.38 93 GLY A O 1
ATOM 709 N N . GLY A 1 94 ? -6.609 -13.664 -0.139 1 84.56 94 GLY A N 1
ATOM 710 C CA . GLY A 1 94 ? -5.848 -13.656 -1.377 1 84.56 94 GLY A CA 1
ATOM 711 C C . GLY A 1 94 ? -4.785 -12.57 -1.419 1 84.56 94 GLY A C 1
ATOM 712 O O . GLY A 1 94 ? -4.355 -12.078 -0.376 1 84.56 94 GLY A O 1
ATOM 713 N N . ALA A 1 95 ? -4.207 -12.492 -2.514 1 93.56 95 ALA A N 1
ATOM 714 C CA . ALA A 1 95 ? -3.158 -11.5 -2.729 1 93.56 95 ALA A CA 1
ATOM 715 C C . ALA A 1 95 ? -3.613 -10.422 -3.713 1 93.56 95 ALA A C 1
ATOM 717 O O . ALA A 1 95 ? -4.273 -10.727 -4.711 1 93.56 95 ALA A O 1
ATOM 718 N N . THR A 1 96 ? -3.438 -9.172 -3.234 1 94.69 96 THR A N 1
ATOM 719 C CA . THR A 1 96 ? -3.525 -8.047 -4.16 1 94.69 96 THR A CA 1
ATOM 720 C C . THR A 1 96 ? -2.141 -7.648 -4.66 1 94.69 96 THR A C 1
ATOM 722 O O . THR A 1 96 ? -1.237 -7.391 -3.861 1 94.69 96 THR A O 1
ATOM 725 N N . VAL A 1 97 ? -2.029 -7.621 -5.969 1 97.88 97 VAL A N 1
ATOM 726 C CA . VAL A 1 97 ? -0.686 -7.434 -6.508 1 97.88 97 VAL A CA 1
ATOM 727 C C . VAL A 1 97 ? -0.698 -6.312 -7.547 1 97.88 97 VAL A C 1
ATOM 729 O O . VAL A 1 97 ? -1.571 -6.27 -8.414 1 97.88 97 VAL A O 1
ATOM 732 N N . PHE A 1 98 ? 0.284 -5.379 -7.41 1 98.38 98 PHE A N 1
ATOM 733 C CA . PHE A 1 98 ? 0.553 -4.352 -8.406 1 98.38 98 PHE A CA 1
ATOM 734 C C . PHE A 1 98 ? 1.927 -4.551 -9.039 1 98.38 98 PHE A C 1
ATOM 736 O O . PHE A 1 98 ? 2.918 -4.742 -8.328 1 98.38 98 PHE A O 1
ATOM 743 N N . VAL A 1 99 ? 1.942 -4.535 -10.336 1 98.69 99 VAL A N 1
ATOM 744 C CA . VAL A 1 99 ? 3.211 -4.504 -11.055 1 98.69 99 VAL A CA 1
ATOM 745 C C . VAL A 1 99 ? 3.441 -3.113 -11.641 1 98.69 99 VAL A C 1
ATOM 747 O O . VAL A 1 99 ? 2.637 -2.625 -12.438 1 98.69 99 VAL A O 1
ATOM 750 N N . LEU A 1 100 ? 4.582 -2.525 -11.25 1 98.44 100 LEU A N 1
ATOM 751 C CA . LEU A 1 100 ? 4.883 -1.15 -11.641 1 98.44 100 LEU A CA 1
ATOM 752 C C . LEU A 1 100 ? 6.129 -1.091 -12.516 1 98.44 100 LEU A C 1
ATOM 754 O O . LEU A 1 100 ? 7.082 -1.838 -12.297 1 98.44 100 LEU A O 1
ATOM 758 N N . PRO A 1 101 ? 6.129 -0.205 -13.484 1 97.38 101 PRO A N 1
ATOM 759 C CA . PRO A 1 101 ? 7.371 0.002 -14.234 1 97.38 101 PRO A CA 1
ATOM 760 C C . PRO A 1 101 ? 8.461 0.665 -13.398 1 97.38 101 PRO A C 1
ATOM 762 O O . PRO A 1 101 ? 8.164 1.484 -12.523 1 97.38 101 PRO A O 1
ATOM 765 N N . VAL A 1 102 ? 9.633 0.275 -13.711 1 96.25 102 VAL A N 1
ATOM 766 C CA . VAL A 1 102 ? 10.805 0.866 -13.078 1 96.25 102 VAL A CA 1
ATOM 767 C C . VAL A 1 102 ? 11.672 1.556 -14.125 1 96.25 102 VAL A C 1
ATOM 769 O O . VAL A 1 102 ? 12.125 0.919 -15.078 1 96.25 102 VAL A O 1
ATOM 772 N N . GLU A 1 103 ? 11.875 2.822 -13.977 1 94 103 GLU A N 1
ATOM 773 C CA . GLU A 1 103 ? 12.703 3.578 -14.914 1 94 103 GLU A CA 1
ATOM 774 C C . GLU A 1 103 ? 14.18 3.232 -14.742 1 94 103 GLU A C 1
ATOM 776 O O . GLU A 1 103 ? 14.898 3.076 -15.727 1 94 103 GLU A O 1
ATOM 781 N N . GLU A 1 104 ? 14.648 3.191 -13.5 1 94.12 104 GLU A N 1
ATOM 782 C CA . GLU A 1 104 ? 16.031 2.832 -13.18 1 94.12 104 GLU A CA 1
ATOM 783 C C . GLU A 1 104 ? 16.109 2.023 -11.891 1 94.12 104 GLU A C 1
ATOM 785 O O . GLU A 1 104 ? 15.422 2.338 -10.914 1 94.12 104 GLU A O 1
ATOM 790 N N . PHE A 1 105 ? 16.828 1.011 -11.984 1 89.94 105 PHE A N 1
ATOM 791 C CA . PHE A 1 105 ? 17.156 0.195 -10.82 1 89.94 105 PHE A CA 1
ATOM 792 C C . PHE A 1 105 ? 18.656 0.176 -10.57 1 89.94 105 PHE A C 1
ATOM 794 O O . PHE A 1 105 ? 19.438 -0.166 -11.469 1 89.94 105 PHE A O 1
ATOM 801 N N . LYS A 1 106 ? 19.094 0.63 -9.352 1 90.12 106 LYS A N 1
ATOM 802 C CA . LYS A 1 106 ? 20.516 0.681 -9.008 1 90.12 106 LYS A CA 1
ATOM 803 C C . LYS A 1 106 ? 20.797 -0.064 -7.707 1 90.12 106 LYS A C 1
ATOM 805 O O . LYS A 1 106 ? 19.969 -0.042 -6.785 1 90.12 106 LYS A O 1
ATOM 810 N N . HIS A 1 107 ? 21.812 -0.767 -7.75 1 85.75 107 HIS A N 1
ATOM 811 C CA . HIS A 1 107 ? 22.375 -1.354 -6.543 1 85.75 107 HIS A CA 1
ATOM 812 C C . HIS A 1 107 ? 23.797 -0.851 -6.301 1 85.75 107 HIS A C 1
ATOM 814 O O . HIS A 1 107 ? 24.656 -0.944 -7.184 1 85.75 107 HIS A O 1
ATOM 820 N N . PHE A 1 108 ? 24.062 -0.158 -5.133 1 87.81 108 PHE A N 1
ATOM 821 C CA . PHE A 1 108 ? 25.391 0.386 -4.836 1 87.81 108 PHE A CA 1
ATOM 822 C C . PHE A 1 108 ? 26.141 -0.523 -3.877 1 87.81 108 PHE A C 1
ATOM 824 O O . PHE A 1 108 ? 25.531 -1.22 -3.062 1 87.81 108 PHE A O 1
ATOM 831 N N . MET B 1 1 ? -5.641 1.561 -14.781 1 96.62 1 MET B N 1
ATOM 832 C CA . MET B 1 1 ? -5.477 1.515 -13.336 1 96.62 1 MET B CA 1
ATOM 833 C C . MET B 1 1 ? -4.219 2.268 -12.906 1 96.62 1 MET B C 1
ATOM 835 O O . MET B 1 1 ? -3.223 2.285 -13.625 1 96.62 1 MET B O 1
ATOM 839 N N . LYS B 1 2 ? -4.25 3.045 -11.812 1 98.31 2 LYS B N 1
ATOM 840 C CA . LYS B 1 2 ? -3.109 3.75 -11.234 1 98.31 2 LYS B CA 1
ATOM 841 C C . LYS B 1 2 ? -2.908 3.363 -9.773 1 98.31 2 LYS B C 1
ATOM 843 O O . LYS B 1 2 ? -3.828 2.855 -9.125 1 98.31 2 LYS B O 1
ATOM 848 N N . LEU B 1 3 ? -1.71 3.52 -9.359 1 98.56 3 LEU B N 1
ATOM 849 C CA . LEU B 1 3 ? -1.394 3.457 -7.938 1 98.56 3 LEU B CA 1
ATOM 850 C C . LEU B 1 3 ? -1.227 4.855 -7.355 1 98.56 3 LEU B C 1
ATOM 852 O O . LEU B 1 3 ? -0.458 5.664 -7.883 1 98.56 3 LEU B O 1
ATOM 856 N N . VAL B 1 4 ? -1.991 5.129 -6.262 1 98.38 4 VAL B N 1
ATOM 857 C CA . VAL B 1 4 ? -1.875 6.398 -5.555 1 98.38 4 VAL B CA 1
ATOM 858 C C . VAL B 1 4 ? -1.215 6.176 -4.195 1 98.38 4 VAL B C 1
ATOM 860 O O . VAL B 1 4 ? -1.709 5.395 -3.379 1 98.38 4 VAL B O 1
ATOM 863 N N . LEU B 1 5 ? -0.077 6.812 -4.004 1 98.12 5 LEU B N 1
ATOM 864 C CA . LEU B 1 5 ? 0.584 6.879 -2.705 1 98.12 5 LEU B CA 1
ATOM 865 C C . LEU B 1 5 ? 0.322 8.219 -2.029 1 98.12 5 LEU B C 1
ATOM 867 O O . LEU B 1 5 ? 0.775 9.258 -2.51 1 98.12 5 LEU B O 1
ATOM 871 N N . ALA B 1 6 ? -0.373 8.164 -0.95 1 97.44 6 ALA B N 1
ATOM 872 C CA . ALA B 1 6 ? -0.703 9.383 -0.218 1 97.44 6 ALA B CA 1
ATOM 873 C C . ALA B 1 6 ? -0.055 9.391 1.163 1 97.44 6 ALA B C 1
ATOM 875 O O . ALA B 1 6 ? -0.352 8.531 1.997 1 97.44 6 ALA B O 1
ATOM 876 N N . ILE B 1 7 ? 0.818 10.312 1.413 1 95.25 7 ILE B N 1
ATOM 877 C CA . ILE B 1 7 ? 1.47 10.492 2.705 1 95.25 7 ILE B CA 1
ATOM 878 C C . ILE B 1 7 ? 0.82 11.656 3.453 1 95.25 7 ILE B C 1
ATOM 880 O O . ILE B 1 7 ? 0.837 12.797 2.977 1 95.25 7 ILE B O 1
ATOM 884 N N . VAL B 1 8 ? 0.24 11.289 4.617 1 94.06 8 VAL B N 1
ATOM 885 C CA . VAL B 1 8 ? -0.505 12.289 5.375 1 94.06 8 VAL B CA 1
ATOM 886 C C . VAL B 1 8 ? -0.045 12.281 6.832 1 94.06 8 VAL B C 1
ATOM 888 O O . VAL B 1 8 ? 0.649 11.359 7.266 1 94.06 8 VAL B O 1
ATOM 891 N N . GLN B 1 9 ? -0.431 13.375 7.531 1 90.75 9 GLN B N 1
ATOM 892 C CA . GLN B 1 9 ? -0.18 13.367 8.969 1 90.75 9 GLN B CA 1
ATOM 893 C C . GLN B 1 9 ? -1.065 12.352 9.68 1 90.75 9 GLN B C 1
ATOM 895 O O . GLN B 1 9 ? -2.207 12.125 9.273 1 90.75 9 GLN B O 1
ATOM 900 N N . ASP B 1 10 ? -0.544 11.828 10.75 1 91.44 10 ASP B N 1
ATOM 901 C CA . ASP B 1 10 ? -1.294 10.844 11.523 1 91.44 10 ASP B CA 1
ATOM 902 C C . ASP B 1 10 ? -2.643 11.406 11.969 1 91.44 10 ASP B C 1
ATOM 904 O O . ASP B 1 10 ? -3.645 10.688 11.984 1 91.44 10 ASP B O 1
ATOM 908 N N . LYS B 1 11 ? -2.648 12.648 12.305 1 88.69 11 LYS B N 1
ATOM 909 C CA . LYS B 1 11 ? -3.873 13.281 12.797 1 88.69 11 LYS B CA 1
ATOM 910 C C . LYS B 1 11 ? -4.98 13.219 11.75 1 88.69 11 LYS B C 1
ATOM 912 O O . LYS B 1 11 ? -6.164 13.227 12.086 1 88.69 11 LYS B O 1
ATOM 917 N N . ASP B 1 12 ? -4.672 13.148 10.477 1 93.69 12 ASP B N 1
ATOM 918 C CA . ASP B 1 12 ? -5.648 13.172 9.391 1 93.69 12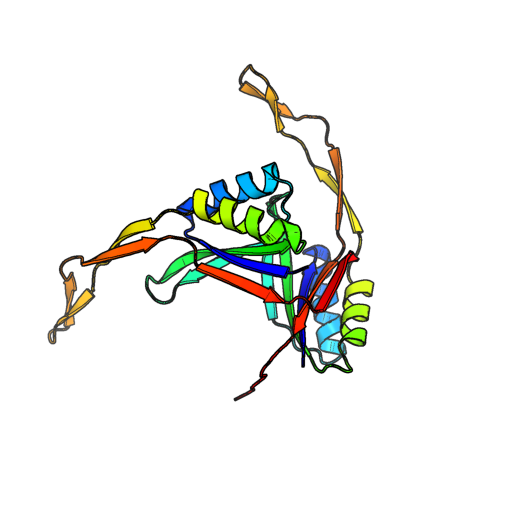 ASP B CA 1
ATOM 919 C C . ASP B 1 12 ? -5.957 11.758 8.898 1 93.69 12 ASP B C 1
ATOM 921 O O . ASP B 1 12 ? -6.875 11.555 8.102 1 93.69 12 ASP B O 1
ATOM 925 N N . ALA B 1 13 ? -5.27 10.781 9.312 1 94.69 13 ALA B N 1
ATOM 926 C CA . ALA B 1 13 ? -5.289 9.445 8.727 1 94.69 13 ALA B CA 1
ATOM 927 C C . ALA B 1 13 ? -6.645 8.773 8.93 1 94.69 13 ALA B C 1
ATOM 929 O O . ALA B 1 13 ? -7.195 8.172 8.008 1 94.69 13 ALA B O 1
ATOM 930 N N . ASP B 1 14 ? -7.176 8.828 10.156 1 93.81 14 ASP B N 1
ATOM 931 C CA . ASP B 1 14 ? -8.438 8.148 10.445 1 93.81 14 ASP B CA 1
ATOM 932 C C . ASP B 1 14 ? -9.578 8.734 9.625 1 93.81 14 ASP B C 1
ATOM 934 O O . ASP B 1 14 ? -10.414 7.996 9.102 1 93.81 14 ASP B O 1
ATOM 938 N N . THR B 1 15 ? -9.586 10 9.602 1 94.69 15 THR B N 1
ATOM 939 C CA . THR B 1 15 ? -10.609 10.664 8.797 1 94.69 15 THR B CA 1
ATOM 940 C C . THR B 1 15 ? -10.492 10.25 7.328 1 94.69 15 THR B C 1
ATOM 942 O O . THR B 1 15 ? -11.492 9.953 6.68 1 94.69 15 THR B O 1
ATOM 945 N N . LEU B 1 16 ? -9.328 10.258 6.797 1 96.25 16 LEU B N 1
ATOM 946 C CA . LEU B 1 16 ? -9.102 9.875 5.406 1 96.25 16 LEU B CA 1
ATOM 947 C C . LEU B 1 16 ? -9.516 8.422 5.172 1 96.25 16 LEU B C 1
ATOM 949 O O . LEU B 1 16 ? -10.172 8.117 4.176 1 96.25 16 LEU B O 1
ATOM 953 N N . ALA B 1 17 ? -9.195 7.539 6.043 1 95.38 17 ALA B N 1
ATOM 954 C CA . ALA B 1 17 ? -9.57 6.133 5.934 1 95.38 17 ALA B CA 1
ATOM 955 C C . ALA B 1 17 ? -11.086 5.977 5.871 1 95.38 17 ALA B C 1
ATOM 957 O O . ALA B 1 17 ? -11.609 5.203 5.062 1 95.38 17 ALA B O 1
ATOM 958 N N . LYS B 1 18 ? -11.742 6.676 6.719 1 94.88 18 LYS B N 1
ATOM 959 C CA . LYS B 1 18 ? -13.203 6.641 6.734 1 94.88 18 LYS B CA 1
ATOM 960 C C . LYS B 1 18 ? -13.781 7.105 5.402 1 94.88 18 LYS B C 1
ATOM 962 O O . LYS B 1 18 ? -14.719 6.496 4.879 1 94.88 18 LYS B O 1
ATOM 967 N N . GLU B 1 19 ? -13.25 8.18 4.895 1 96 19 GLU B N 1
ATOM 968 C CA . GLU B 1 19 ? -13.711 8.688 3.604 1 96 19 GLU B CA 1
ATOM 969 C C . GLU B 1 19 ? -13.469 7.668 2.492 1 96 19 GLU B C 1
ATOM 971 O O . GLU B 1 19 ? -14.312 7.508 1.603 1 96 19 GLU B O 1
ATOM 976 N N . PHE B 1 20 ? -12.328 6.996 2.467 1 96 20 PHE B N 1
ATOM 977 C CA . PHE B 1 20 ? -12.055 5.945 1.494 1 96 20 PHE B CA 1
ATOM 978 C C . PHE B 1 20 ? -13.117 4.852 1.563 1 96 20 PHE B C 1
ATOM 980 O O . PHE B 1 20 ? -13.664 4.441 0.537 1 96 20 PHE B O 1
ATOM 987 N N . ILE B 1 21 ? -13.414 4.465 2.787 1 93 21 ILE B N 1
ATOM 988 C CA . ILE B 1 21 ? -14.406 3.408 2.986 1 93 21 ILE B CA 1
ATOM 989 C C . ILE B 1 21 ? -15.766 3.871 2.469 1 93 21 ILE B C 1
ATOM 991 O O . ILE B 1 21 ? -16.438 3.146 1.728 1 93 21 ILE B O 1
ATOM 995 N N . GLN B 1 22 ? -16.125 5.035 2.758 1 94.75 22 GLN B N 1
ATOM 996 C CA . GLN B 1 22 ? -17.438 5.582 2.389 1 94.75 22 GLN B CA 1
ATOM 997 C C . GLN B 1 22 ? -17.562 5.727 0.874 1 94.75 22 GLN B C 1
ATOM 999 O O . GLN B 1 22 ? -18.672 5.738 0.337 1 94.75 22 GLN B O 1
ATOM 1004 N N . ASN B 1 23 ? -16.5 5.828 0.234 1 96.06 23 ASN B N 1
ATOM 1005 C CA . ASN B 1 23 ? -16.531 6.035 -1.21 1 96.06 23 ASN B CA 1
ATOM 1006 C C . ASN B 1 23 ? -16.047 4.797 -1.964 1 96.06 23 ASN B C 1
ATOM 1008 O O . ASN B 1 23 ? -15.672 4.883 -3.133 1 96.06 23 ASN B O 1
ATOM 1012 N N . ASP B 1 24 ? -15.875 3.686 -1.273 1 94.19 24 ASP B N 1
ATOM 1013 C CA . ASP B 1 24 ? -15.531 2.389 -1.853 1 94.19 24 ASP B CA 1
ATOM 1014 C C . ASP B 1 24 ? -14.141 2.414 -2.471 1 94.19 24 ASP B C 1
ATOM 1016 O O . ASP B 1 24 ? -13.945 1.979 -3.609 1 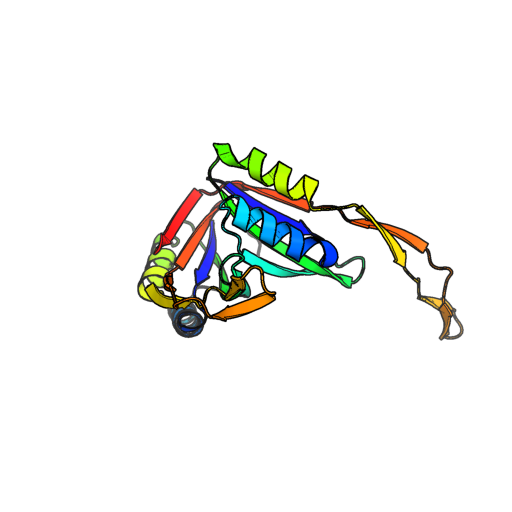94.19 24 ASP B O 1
ATOM 1020 N N . VAL B 1 25 ? -13.281 2.994 -1.765 1 95.44 25 VAL B N 1
ATOM 1021 C CA . VAL B 1 25 ? -11.867 3.004 -2.131 1 95.44 25 VAL B CA 1
ATOM 1022 C C . VAL B 1 25 ? -11.086 2.072 -1.203 1 95.44 25 VAL B C 1
ATOM 1024 O O . VAL B 1 25 ? -11.023 2.305 0.006 1 95.44 25 VAL B O 1
ATOM 1027 N N . ARG B 1 26 ? -10.586 1.055 -1.78 1 91.88 26 ARG B N 1
ATOM 1028 C CA . ARG B 1 26 ? -9.742 0.148 -1.009 1 91.88 26 ARG B CA 1
ATOM 1029 C C . ARG B 1 26 ? -8.336 0.723 -0.832 1 91.88 26 ARG B C 1
ATOM 1031 O O . ARG B 1 26 ? -7.711 1.146 -1.803 1 91.88 26 ARG B O 1
ATOM 1038 N N . ALA B 1 27 ? -7.953 0.746 0.426 1 96 27 ALA B N 1
ATOM 1039 C CA . ALA B 1 27 ? -6.648 1.334 0.708 1 96 27 ALA B CA 1
ATOM 1040 C C . ALA B 1 27 ? -5.875 0.494 1.721 1 96 27 ALA B C 1
ATOM 1042 O O . ALA B 1 27 ? -6.469 -0.106 2.619 1 96 27 ALA B O 1
ATOM 1043 N N . THR B 1 28 ? -4.551 0.447 1.467 1 95.5 28 THR B N 1
ATOM 1044 C CA . THR B 1 28 ? -3.607 -0.135 2.414 1 95.5 28 THR B CA 1
ATOM 1045 C C . THR B 1 28 ? -2.889 0.956 3.201 1 95.5 28 THR B C 1
ATOM 1047 O O . THR B 1 28 ? -2.369 1.91 2.619 1 95.5 28 THR B O 1
ATOM 1050 N N . LYS B 1 29 ? -2.961 0.779 4.496 1 95.94 29 LYS B N 1
ATOM 1051 C CA . LYS B 1 29 ? -2.379 1.76 5.406 1 95.94 29 LYS B CA 1
ATOM 1052 C C . LYS B 1 29 ? -1.009 1.305 5.902 1 95.94 29 LYS B C 1
ATOM 1054 O O . LYS B 1 29 ? -0.824 0.135 6.246 1 95.94 29 LYS B O 1
ATOM 1059 N N . LEU B 1 30 ? 0.012 2.252 5.906 1 96.12 30 LEU B N 1
ATOM 1060 C CA . LEU B 1 30 ? 1.375 2.01 6.367 1 96.12 30 LEU B CA 1
ATOM 1061 C C . LEU B 1 30 ? 1.843 3.123 7.297 1 96.12 30 LEU B C 1
ATOM 1063 O O . LEU B 1 30 ? 1.738 4.305 6.957 1 96.12 30 LEU B O 1
ATOM 1067 N N . ALA B 1 31 ? 2.264 2.68 8.5 1 93.88 31 ALA B N 1
ATOM 1068 C CA . ALA B 1 31 ? 2.883 3.652 9.398 1 93.88 31 ALA B CA 1
ATOM 1069 C C . ALA B 1 31 ? 4.281 4.035 8.914 1 93.88 31 ALA B C 1
ATOM 1071 O O . ALA B 1 31 ? 5.137 3.166 8.727 1 93.88 31 ALA B O 1
ATOM 1072 N N . THR B 1 32 ? 4.535 5.309 8.711 1 93.62 32 THR B N 1
ATOM 1073 C CA . THR B 1 32 ? 5.82 5.816 8.242 1 93.62 32 THR B CA 1
ATOM 1074 C C . THR B 1 32 ? 6.242 7.039 9.062 1 93.62 32 THR B C 1
ATOM 1076 O O . THR B 1 32 ? 5.473 7.543 9.883 1 93.62 32 THR B O 1
ATOM 1079 N N . SER B 1 33 ? 7.531 7.359 8.969 1 90.56 33 SER B N 1
ATOM 1080 C CA . SER B 1 33 ? 8.039 8.57 9.609 1 90.56 33 SER B CA 1
ATOM 1081 C C . SER B 1 33 ? 8.734 9.477 8.602 1 90.56 33 SER B C 1
ATOM 1083 O O . SER B 1 33 ? 9.273 9 7.594 1 90.56 33 SER B O 1
ATOM 1085 N N . GLY B 1 34 ? 8.641 10.805 8.914 1 84.06 34 GLY B N 1
ATOM 1086 C CA . GLY B 1 34 ? 9.359 11.766 8.086 1 84.06 34 GLY B CA 1
ATOM 1087 C C . GLY B 1 34 ? 10.75 12.07 8.594 1 84.06 34 GLY B C 1
ATOM 1088 O O . GLY B 1 34 ? 10.992 12.062 9.805 1 84.06 34 GLY B O 1
ATOM 1089 N N . SER B 1 35 ? 11.688 12.336 7.723 1 80.38 35 SER B N 1
ATOM 1090 C CA . SER B 1 35 ? 13.07 12.609 8.086 1 80.38 35 SER B CA 1
ATOM 1091 C C . SER B 1 35 ? 13.219 14.008 8.68 1 80.38 35 SER B C 1
ATOM 1093 O O . SER B 1 35 ? 14.094 14.25 9.516 1 80.38 35 SER B O 1
ATOM 1095 N N . PHE B 1 36 ? 12.297 14.805 8.328 1 73.81 36 PHE B N 1
ATOM 1096 C CA . PHE B 1 36 ? 12.422 16.203 8.758 1 73.81 36 PHE B CA 1
ATOM 1097 C C . PHE B 1 36 ? 11.992 16.359 10.211 1 73.81 36 PHE B C 1
ATOM 1099 O O . PHE B 1 36 ? 12.797 16.75 11.055 1 73.81 36 PHE B O 1
ATOM 1106 N N . LEU B 1 37 ? 10.844 16 10.648 1 70.19 37 LEU B N 1
ATOM 1107 C CA . LEU B 1 37 ? 10.305 16.203 11.984 1 70.19 37 LEU B CA 1
ATOM 1108 C C . LEU B 1 37 ? 10.438 14.93 12.82 1 70.19 37 LEU B C 1
ATOM 1110 O O . LEU B 1 37 ? 10.156 14.93 14.016 1 70.19 37 LEU B O 1
ATOM 1114 N N . ARG B 1 38 ? 10.953 13.992 12.109 1 75.06 38 ARG B N 1
ATOM 1115 C CA . ARG B 1 38 ? 11.047 12.672 12.727 1 75.06 38 ARG B CA 1
ATOM 1116 C C . ARG B 1 38 ? 9.711 12.242 13.32 1 75.06 38 ARG B C 1
ATOM 1118 O O . ARG B 1 38 ? 9.68 11.469 14.281 1 75.06 38 ARG B O 1
ATOM 1125 N N . ALA B 1 39 ? 8.688 12.93 12.836 1 77.69 39 ALA B N 1
ATOM 1126 C CA . ALA B 1 39 ? 7.34 12.625 13.297 1 77.69 39 ALA B CA 1
ATOM 1127 C C . ALA B 1 39 ? 6.723 11.492 12.484 1 77.69 39 ALA B C 1
ATOM 1129 O O . ALA B 1 39 ? 7.07 11.297 11.312 1 77.69 39 ALA B O 1
ATOM 1130 N N . GLY B 1 40 ? 5.887 10.82 13.164 1 87.5 40 GLY B N 1
ATOM 1131 C CA . GLY B 1 40 ? 5.117 9.773 12.508 1 87.5 40 GLY B CA 1
ATOM 1132 C C . GLY B 1 40 ? 4.129 10.312 11.492 1 87.5 40 GLY B C 1
ATOM 1133 O O . GLY B 1 40 ? 3.506 11.352 11.711 1 87.5 40 GLY B O 1
ATOM 1134 N N . ASN B 1 41 ? 4.148 9.633 10.336 1 90.94 41 ASN B N 1
ATOM 1135 C CA . ASN B 1 41 ? 3.148 9.852 9.297 1 90.94 41 ASN B CA 1
ATOM 1136 C C . ASN B 1 41 ? 2.449 8.555 8.906 1 90.94 41 ASN B C 1
ATOM 1138 O O . ASN B 1 41 ? 2.857 7.473 9.328 1 90.94 41 ASN B O 1
ATOM 1142 N N . THR B 1 42 ? 1.35 8.758 8.164 1 94.69 42 THR B N 1
ATOM 1143 C CA . THR B 1 42 ? 0.655 7.609 7.59 1 94.69 42 THR B CA 1
ATOM 1144 C C . THR B 1 42 ? 0.699 7.656 6.066 1 94.69 42 THR B C 1
ATOM 1146 O O . THR B 1 42 ? 0.502 8.711 5.465 1 94.69 42 THR B O 1
ATOM 1149 N N . THR B 1 43 ? 1.067 6.512 5.484 1 96.38 43 THR B N 1
ATOM 1150 C CA . THR B 1 43 ? 1.035 6.367 4.035 1 96.38 43 THR B CA 1
ATOM 1151 C C . THR B 1 43 ? -0.093 5.43 3.611 1 96.38 43 THR B C 1
ATOM 1153 O O . THR B 1 43 ? -0.252 4.348 4.176 1 96.38 43 THR B O 1
ATOM 1156 N N . PHE B 1 44 ? -0.894 5.914 2.684 1 97.31 44 PHE B N 1
ATOM 1157 C CA . PHE B 1 44 ? -1.925 5.074 2.084 1 97.31 44 PHE B CA 1
ATOM 1158 C C . PHE B 1 44 ? -1.526 4.652 0.674 1 97.31 44 PHE B C 1
ATOM 1160 O O . PHE B 1 44 ? -1.005 5.461 -0.098 1 97.31 44 PHE B O 1
ATOM 1167 N N . ILE B 1 45 ? -1.687 3.348 0.388 1 97.69 45 ILE B N 1
ATOM 1168 C CA . ILE B 1 45 ? -1.526 2.781 -0.947 1 97.69 45 ILE B CA 1
ATOM 1169 C C . ILE B 1 45 ? -2.896 2.441 -1.53 1 97.69 45 ILE B C 1
ATOM 1171 O O . ILE B 1 45 ? -3.629 1.621 -0.973 1 97.69 45 ILE B O 1
ATOM 1175 N N . VAL B 1 46 ? -3.178 3.062 -2.674 1 97.44 46 VAL B N 1
ATOM 1176 C CA . VAL B 1 46 ? -4.496 2.91 -3.281 1 97.44 46 VAL B CA 1
ATOM 1177 C C . VAL B 1 46 ? -4.348 2.504 -4.746 1 97.44 46 VAL B C 1
ATOM 1179 O O . VAL B 1 46 ? -3.738 3.227 -5.539 1 97.44 46 VAL B O 1
ATOM 1182 N N . GLY B 1 47 ? -4.797 1.32 -5.105 1 97.56 47 GLY B N 1
ATOM 1183 C CA . GLY B 1 47 ? -5.035 0.982 -6.5 1 97.56 47 GLY B CA 1
ATOM 1184 C C . GLY B 1 47 ? -6.398 1.428 -6.996 1 97.56 47 GLY B C 1
ATOM 1185 O O . GLY B 1 47 ? -7.426 1.081 -6.406 1 97.56 47 GLY B O 1
ATOM 1186 N N . ILE B 1 48 ? -6.418 2.166 -8.133 1 97.88 48 ILE B N 1
ATOM 1187 C CA . ILE B 1 48 ? -7.691 2.77 -8.523 1 97.88 48 ILE B CA 1
ATOM 1188 C C . ILE B 1 48 ? -7.762 2.885 -10.047 1 97.88 48 ILE B C 1
ATOM 1190 O O . ILE B 1 48 ? -6.738 3.08 -10.711 1 97.88 48 ILE B O 1
ATOM 1194 N N . GLU B 1 49 ? -9.008 2.729 -10.523 1 97.94 49 GLU B N 1
ATOM 1195 C CA . GLU B 1 49 ? -9.234 2.91 -11.953 1 97.94 49 GLU B CA 1
ATOM 1196 C C . GLU B 1 49 ? -8.875 4.328 -12.391 1 97.94 49 GLU B C 1
ATOM 1198 O O . GLU B 1 49 ? -9.078 5.285 -11.641 1 97.94 49 GLU B O 1
ATOM 1203 N N . ASP B 1 50 ? -8.531 4.434 -13.695 1 97.88 50 ASP B N 1
ATOM 1204 C CA . ASP B 1 50 ? -8.062 5.707 -14.242 1 97.88 50 ASP B CA 1
ATOM 1205 C C . ASP B 1 50 ? -9.125 6.793 -14.086 1 97.88 50 ASP B C 1
ATOM 1207 O O . ASP B 1 50 ? -8.797 7.941 -13.773 1 97.88 50 ASP B O 1
ATOM 1211 N N . ASP B 1 51 ? -10.273 6.48 -14.25 1 98.12 51 ASP B N 1
ATOM 1212 C CA . ASP B 1 51 ? -11.336 7.48 -14.281 1 98.12 51 ASP B CA 1
ATOM 1213 C C . ASP B 1 51 ? -11.742 7.891 -12.867 1 98.12 51 ASP B C 1
ATOM 1215 O O . ASP B 1 51 ? -12.508 8.836 -12.688 1 98.12 51 ASP B O 1
ATOM 1219 N N . ARG B 1 52 ? -11.203 7.227 -11.906 1 98.12 52 ARG B N 1
ATOM 1220 C CA . ARG B 1 52 ? -11.547 7.562 -10.531 1 98.12 52 ARG B CA 1
ATOM 1221 C C . ARG B 1 52 ? -10.367 8.211 -9.812 1 98.12 52 ARG B C 1
ATOM 1223 O O . ARG B 1 52 ? -10.469 8.586 -8.641 1 98.12 52 ARG B O 1
ATOM 1230 N N . VAL B 1 53 ? -9.297 8.414 -10.492 1 98.56 53 VAL B N 1
ATOM 1231 C CA . VAL B 1 53 ? -8.102 8.984 -9.883 1 98.56 53 VAL B CA 1
ATOM 1232 C C . VAL B 1 53 ? -8.414 10.375 -9.328 1 98.56 53 VAL B C 1
ATOM 1234 O O . VAL B 1 53 ? -8.078 10.688 -8.188 1 98.56 53 VAL B O 1
ATOM 1237 N N . ASN B 1 54 ? -9.07 11.195 -10.109 1 98.31 54 ASN B N 1
ATOM 1238 C CA . ASN B 1 54 ? -9.383 12.555 -9.68 1 98.31 54 ASN B CA 1
ATOM 1239 C C . ASN B 1 54 ? -10.289 12.555 -8.453 1 98.31 54 ASN B C 1
ATOM 1241 O O . ASN B 1 54 ? -10.141 13.406 -7.57 1 98.31 54 ASN B O 1
ATOM 1245 N N . GLU B 1 55 ? -11.219 11.688 -8.445 1 98.31 55 GLU B N 1
ATOM 1246 C CA . GLU B 1 55 ? -12.078 11.531 -7.273 1 98.31 55 GLU B CA 1
ATOM 1247 C C . GLU B 1 55 ? -11.258 11.281 -6.016 1 98.31 55 GLU B C 1
ATOM 1249 O O . GLU B 1 55 ? -11.469 11.922 -4.984 1 98.31 55 GLU B O 1
ATOM 1254 N N . VAL B 1 56 ? -10.312 10.367 -6.062 1 98.38 56 VAL B N 1
ATOM 1255 C CA . VAL B 1 56 ? -9.477 9.984 -4.93 1 98.38 56 VAL B CA 1
ATOM 1256 C C . VAL B 1 56 ? -8.609 11.172 -4.504 1 98.38 56 VAL B C 1
ATOM 1258 O O . VAL B 1 56 ? -8.461 11.445 -3.311 1 98.38 56 VAL B O 1
ATOM 1261 N N . LEU B 1 57 ? -8.109 11.891 -5.5 1 98.25 57 LEU B N 1
ATOM 1262 C CA . LEU B 1 57 ? -7.297 13.062 -5.207 1 98.25 57 LEU B CA 1
ATOM 1263 C C . LEU B 1 57 ? -8.109 14.117 -4.461 1 98.25 57 LEU B C 1
ATOM 1265 O O . LEU B 1 57 ? -7.602 14.75 -3.531 1 98.25 57 LEU B O 1
ATOM 1269 N N . GLU B 1 58 ? -9.32 14.266 -4.773 1 97.94 58 GLU B N 1
ATOM 1270 C CA . GLU B 1 58 ? -10.18 15.234 -4.109 1 97.94 58 GLU B CA 1
ATOM 1271 C C . GLU B 1 58 ? -10.477 14.812 -2.672 1 97.94 58 GLU B C 1
ATOM 1273 O O . GLU B 1 58 ? -10.516 15.656 -1.77 1 97.94 58 GLU B O 1
ATOM 1278 N N . ILE B 1 59 ? -10.719 13.578 -2.496 1 97.69 59 ILE B N 1
ATOM 1279 C CA . ILE B 1 59 ? -10.953 13.047 -1.156 1 97.69 59 ILE B CA 1
ATOM 1280 C C . ILE B 1 59 ? -9.75 13.344 -0.266 1 97.69 59 ILE B C 1
ATOM 1282 O O . ILE B 1 59 ? -9.906 13.805 0.866 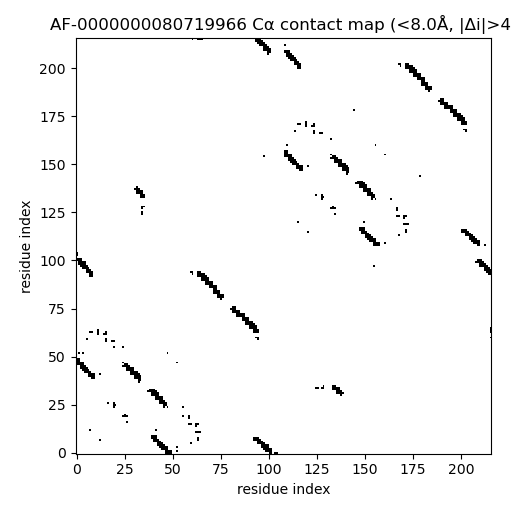1 97.69 59 ILE B O 1
ATOM 1286 N N . ILE B 1 60 ? -8.547 13.102 -0.779 1 97.56 60 ILE B N 1
ATOM 1287 C CA . ILE B 1 60 ? -7.312 13.312 -0.025 1 97.56 60 ILE B CA 1
ATOM 1288 C C . ILE B 1 60 ? -7.152 14.797 0.295 1 97.56 60 ILE B C 1
ATOM 1290 O O . ILE B 1 60 ? -6.828 15.164 1.428 1 97.56 60 ILE B O 1
ATOM 1294 N N . LYS B 1 61 ? -7.387 15.609 -0.658 1 95.75 61 LYS B N 1
ATOM 1295 C CA . LYS B 1 61 ? -7.262 17.047 -0.5 1 95.75 61 LYS B CA 1
ATOM 1296 C C . LYS B 1 61 ? -8.188 17.562 0.597 1 95.75 61 LYS B C 1
ATOM 1298 O O . LYS B 1 61 ? -7.781 18.375 1.438 1 95.75 61 LYS B O 1
ATOM 1303 N N . LYS B 1 62 ? -9.328 17.078 0.637 1 95 62 LYS B N 1
ATOM 1304 C CA . LYS B 1 62 ? -10.344 17.531 1.588 1 95 62 LYS B CA 1
ATOM 1305 C C . LYS B 1 62 ? -10.016 17.047 3.002 1 95 62 LYS B C 1
ATOM 1307 O O . LYS B 1 62 ? -10.367 17.719 3.98 1 95 62 LYS B O 1
ATOM 1312 N N . SER B 1 63 ? -9.328 15.984 3.131 1 93.81 63 SER B N 1
ATOM 1313 C CA . SER B 1 63 ? -9.141 15.352 4.43 1 93.81 63 SER B CA 1
ATOM 1314 C C . SER B 1 63 ? -7.758 15.656 5 1 93.81 63 SER B C 1
ATOM 1316 O O . SER B 1 63 ? -7.41 15.195 6.086 1 93.81 63 SER B O 1
ATOM 1318 N N . SER B 1 64 ? -6.906 16.328 4.23 1 90.31 64 SER B N 1
ATOM 1319 C CA . SER B 1 64 ? -5.543 16.594 4.672 1 90.31 64 SER B CA 1
ATOM 1320 C C . SER B 1 64 ? -5.312 18.094 4.844 1 90.31 64 SER B C 1
ATOM 1322 O O . SER B 1 64 ? -5.379 18.859 3.877 1 90.31 64 SER B O 1
ATOM 1324 N N . HIS B 1 65 ? -5.02 18.422 6.062 1 84.94 65 HIS B N 1
ATOM 1325 C CA . HIS B 1 65 ? -4.926 19.844 6.375 1 84.94 65 HIS B CA 1
ATOM 1326 C C . HIS B 1 65 ? -3.5 20.234 6.762 1 84.94 65 HIS B C 1
ATOM 1328 O O . HIS B 1 65 ? -2.766 19.422 7.332 1 84.94 65 HIS B O 1
ATOM 1334 N N . THR B 1 66 ? -3.166 21.438 6.285 1 81.12 66 THR B N 1
ATOM 1335 C CA . THR B 1 66 ? -1.901 22.016 6.727 1 81.12 66 THR B CA 1
ATOM 1336 C C . THR B 1 66 ? -2.021 22.562 8.148 1 81.12 66 THR B C 1
ATOM 1338 O O . THR B 1 66 ? -3.051 23.141 8.516 1 81.12 66 THR B O 1
ATOM 1341 N N . ARG B 1 67 ? -0.959 22.297 8.867 1 76.44 67 ARG B N 1
ATOM 1342 C CA . ARG B 1 67 ? -0.948 22.766 10.242 1 76.44 67 ARG B CA 1
ATOM 1343 C C . ARG B 1 67 ? 0.409 23.359 10.609 1 76.44 67 ARG B C 1
ATOM 1345 O O . ARG B 1 67 ? 1.426 23.016 10 1 76.44 67 ARG B O 1
ATOM 1352 N N . GLU B 1 68 ? 0.311 24.297 11.438 1 75.44 68 GLU B N 1
ATOM 1353 C CA . GLU B 1 68 ? 1.528 24.875 11.992 1 75.44 68 GLU B CA 1
ATOM 1354 C C . GLU B 1 68 ? 2.033 24.062 13.18 1 75.44 68 GLU B C 1
ATOM 1356 O O . GLU B 1 68 ? 1.246 23.625 14.023 1 75.44 68 GLU B O 1
ATOM 1361 N N . GLN B 1 69 ? 3.379 23.719 12.977 1 73.56 69 GLN B N 1
ATOM 1362 C CA . GLN B 1 69 ? 4 23.016 14.094 1 73.56 69 GLN B CA 1
ATOM 1363 C C . GLN B 1 69 ? 5.234 23.766 14.602 1 73.56 69 GLN B C 1
ATOM 1365 O O . GLN B 1 69 ? 5.902 24.453 13.828 1 73.56 69 GLN B O 1
ATOM 1370 N N . TYR B 1 70 ? 5.414 23.688 16 1 71 70 TYR B N 1
ATOM 1371 C CA . TYR B 1 70 ? 6.59 24.312 16.609 1 71 70 TYR B CA 1
ATOM 1372 C C . TYR B 1 70 ? 7.699 23.297 16.812 1 71 70 TYR B C 1
ATOM 1374 O O . TYR B 1 70 ? 7.457 22.188 17.312 1 71 70 TYR B O 1
ATOM 1382 N N . VAL B 1 71 ? 8.82 23.516 16.172 1 71.62 71 VAL B N 1
ATOM 1383 C CA . VAL B 1 71 ? 9.961 22.625 16.344 1 71.62 71 VAL B CA 1
ATOM 1384 C C . VAL B 1 71 ? 11.039 23.328 17.156 1 71.62 71 VAL B C 1
ATOM 1386 O O . VAL B 1 71 ? 11.258 24.531 17.016 1 71.62 71 VAL B O 1
ATOM 1389 N N . SER B 1 72 ? 11.445 22.562 18.25 1 68.75 72 SER B N 1
ATOM 1390 C CA . SER B 1 72 ? 12.508 23.125 19.094 1 68.75 72 SER B CA 1
ATOM 1391 C C . SER B 1 72 ? 13.883 22.719 18.578 1 68.75 72 SER B C 1
ATOM 1393 O O . SER B 1 72 ? 14.125 21.547 18.266 1 68.75 72 SER B O 1
ATOM 1395 N N . ASN B 1 73 ? 14.578 23.594 18.078 1 64.31 73 ASN B N 1
ATOM 1396 C CA . ASN B 1 73 ? 15.961 23.328 17.688 1 64.31 73 ASN B CA 1
ATOM 1397 C C . ASN B 1 73 ? 16.875 23.281 18.906 1 64.31 73 ASN B C 1
ATOM 1399 O O . ASN B 1 73 ? 16.828 24.172 19.766 1 64.31 73 ASN B O 1
ATOM 1403 N N . MET B 1 74 ? 17.203 21.984 19.266 1 61.16 74 MET B N 1
ATOM 1404 C CA . MET B 1 74 ? 18.219 21.953 20.312 1 61.16 74 MET B CA 1
ATOM 1405 C C . MET B 1 74 ? 19.594 22.312 19.766 1 61.16 74 MET B C 1
ATOM 1407 O O . MET B 1 74 ? 20.062 21.688 18.812 1 61.16 74 MET B O 1
ATOM 1411 N N . ASN B 1 75 ? 19.938 23.547 19.891 1 60.59 75 ASN B N 1
ATOM 1412 C CA . ASN B 1 75 ? 21.312 23.891 19.594 1 60.59 75 ASN B CA 1
ATOM 1413 C C . ASN B 1 75 ? 22.219 23.75 20.812 1 60.59 75 ASN B C 1
ATOM 1415 O O . ASN B 1 75 ? 21.844 24.172 21.906 1 60.59 75 ASN B O 1
ATOM 1419 N N . MET B 1 76 ? 23 22.688 20.688 1 58.78 76 MET B N 1
ATOM 1420 C CA . MET B 1 76 ? 24.031 22.594 21.719 1 58.78 76 MET B CA 1
ATOM 1421 C C . MET B 1 76 ? 25.094 23.688 21.531 1 58.78 76 MET B C 1
ATOM 1423 O O . MET B 1 76 ? 25.578 23.891 20.422 1 58.78 76 MET B O 1
ATOM 1427 N N . ASP B 1 77 ? 25.328 24.5 22.578 1 61.25 77 ASP B N 1
ATOM 1428 C CA . ASP B 1 77 ? 26.453 25.438 22.562 1 61.25 77 ASP B CA 1
ATOM 1429 C C . ASP B 1 77 ? 27.766 24.703 22.828 1 61.25 77 ASP B C 1
ATOM 1431 O O . ASP B 1 77 ? 27.766 23.516 23.125 1 61.25 77 ASP B O 1
ATOM 1435 N N . ALA B 1 78 ? 28.844 25.422 22.422 1 64.56 78 ALA B N 1
ATOM 1436 C CA . ALA B 1 78 ? 30.188 24.922 22.594 1 64.56 78 ALA B CA 1
ATOM 1437 C C . ALA B 1 78 ? 30.391 24.359 24 1 64.56 78 ALA B C 1
ATOM 1439 O O . ALA B 1 78 ? 31.25 23.5 24.234 1 64.56 78 ALA B O 1
ATOM 1440 N N . ALA B 1 79 ? 29.703 24.797 24.938 1 66.81 79 ALA B N 1
ATOM 1441 C CA . ALA B 1 79 ? 29.922 24.375 26.328 1 66.81 79 ALA B CA 1
ATOM 1442 C C . ALA B 1 79 ? 29.109 23.125 26.656 1 66.81 79 ALA B C 1
ATOM 1444 O O . ALA B 1 79 ? 29.156 22.625 27.766 1 66.81 79 ALA B O 1
ATOM 1445 N N . GLY B 1 80 ? 28.422 22.562 25.641 1 64.81 80 GLY B N 1
ATOM 1446 C CA . GLY B 1 80 ? 27.703 21.297 25.75 1 64.81 80 GLY B CA 1
ATOM 1447 C C . GLY B 1 80 ? 26.328 21.453 26.359 1 64.81 80 GLY B C 1
ATOM 1448 O O . GLY B 1 80 ? 25.672 20.453 26.688 1 64.81 80 GLY B O 1
ATOM 1449 N N . THR B 1 81 ? 26.047 22.688 26.797 1 62.5 81 THR B N 1
ATOM 1450 C CA . THR B 1 81 ? 24.734 22.922 27.391 1 62.5 81 THR B CA 1
ATOM 1451 C C . THR B 1 81 ? 23.672 23.062 26.297 1 62.5 81 THR B C 1
ATOM 1453 O O . THR B 1 81 ? 23.875 23.781 25.328 1 62.5 81 THR B O 1
ATOM 1456 N N . SER B 1 82 ? 22.734 22.203 26.281 1 61.62 82 SER B N 1
ATOM 1457 C CA . SER B 1 82 ? 21.594 22.25 25.375 1 61.62 82 SER B CA 1
ATOM 1458 C C . SER B 1 82 ? 20.766 23.516 25.594 1 61.62 82 SER B C 1
ATOM 1460 O O . SER B 1 82 ? 20.359 23.812 26.719 1 61.62 82 SER B O 1
ATOM 1462 N N . MET B 1 83 ? 21.016 24.5 24.891 1 59.59 83 MET B N 1
ATOM 1463 C CA . MET B 1 83 ? 20.094 25.641 24.969 1 59.59 83 MET B CA 1
ATOM 1464 C C . MET B 1 83 ? 18.922 25.438 24.016 1 59.59 83 MET B C 1
ATOM 1466 O O . MET B 1 83 ? 19.094 25.047 22.859 1 59.59 83 MET B O 1
ATOM 1470 N N . LEU B 1 84 ? 17.797 25.062 24.672 1 59.94 84 LEU B N 1
ATOM 1471 C CA . LEU B 1 84 ? 16.562 25 23.906 1 59.94 84 LEU B CA 1
ATOM 1472 C C . L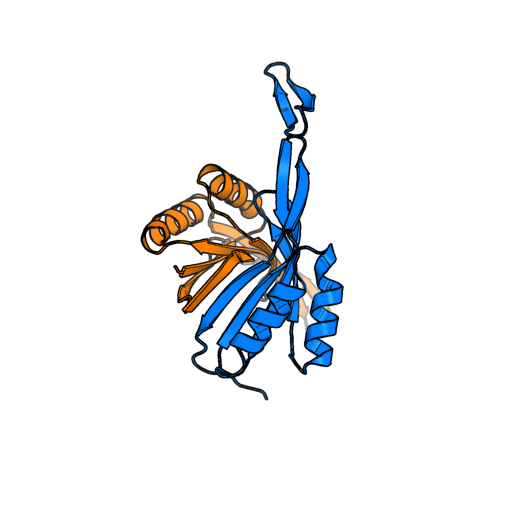EU B 1 84 ? 16.359 26.25 23.062 1 59.94 84 LEU B C 1
ATOM 1474 O O . LEU B 1 84 ? 16.359 27.359 23.578 1 59.94 84 LEU B O 1
ATOM 1478 N N . GLY B 1 85 ? 16.875 26.156 21.859 1 62.62 85 GLY B N 1
ATOM 1479 C CA . GLY B 1 85 ? 16.594 27.281 20.984 1 62.62 85 GLY B CA 1
ATOM 1480 C C . GLY B 1 85 ? 15.117 27.625 20.906 1 62.62 85 GLY B C 1
ATOM 1481 O O . GLY B 1 85 ? 14.273 26.875 21.391 1 62.62 85 GLY B O 1
ATOM 1482 N N . LYS B 1 86 ? 14.898 28.906 20.562 1 71.06 86 LYS B N 1
ATOM 1483 C CA . LYS B 1 86 ? 13.523 29.359 20.391 1 71.06 86 LYS B CA 1
ATOM 1484 C C . LYS B 1 86 ? 12.773 28.469 19.406 1 71.06 86 LYS B C 1
ATOM 1486 O O . LYS B 1 86 ? 13.305 28.094 18.359 1 71.06 86 LYS B O 1
ATOM 1491 N N . PRO B 1 87 ? 11.656 27.984 19.766 1 71.69 87 PRO B N 1
ATOM 1492 C CA . PRO B 1 87 ? 10.859 27.156 18.875 1 71.69 87 PRO B CA 1
ATOM 1493 C C . PRO B 1 87 ? 10.57 27.828 17.531 1 71.69 87 PRO B C 1
ATOM 1495 O O . PRO B 1 87 ? 10.336 29.047 17.5 1 71.69 87 PRO B O 1
ATOM 1498 N N . VAL B 1 88 ? 10.969 27.172 16.531 1 76.12 88 VAL B N 1
ATOM 1499 C CA . VAL B 1 88 ? 10.648 27.672 15.203 1 76.12 88 VAL B CA 1
ATOM 1500 C C . VAL B 1 88 ? 9.32 27.078 14.727 1 76.12 88 VAL B C 1
ATOM 1502 O O . VAL B 1 88 ? 9.039 25.906 14.977 1 76.12 88 VAL B O 1
ATOM 1505 N N . GLN B 1 89 ? 8.43 28 14.266 1 76.38 89 GLN B N 1
ATOM 1506 C CA . GLN B 1 89 ? 7.16 27.594 13.672 1 76.38 89 GLN B CA 1
ATOM 1507 C C . GLN B 1 89 ? 7.363 27.078 12.25 1 76.38 89 GLN B C 1
ATOM 1509 O O . GLN B 1 89 ? 7.957 27.766 11.414 1 76.38 89 GLN B O 1
ATOM 1514 N N . VAL B 1 90 ? 6.977 25.766 12.117 1 75.62 90 VAL B N 1
ATOM 1515 C CA . VAL B 1 90 ? 7.059 25.234 10.766 1 75.62 90 VAL B CA 1
ATOM 1516 C C . VAL B 1 90 ? 5.676 24.781 10.297 1 75.62 90 VAL B C 1
ATOM 1518 O O . VAL B 1 90 ? 4.824 24.438 11.117 1 75.62 90 VAL B O 1
ATOM 1521 N N . THR B 1 91 ? 5.445 25.141 9.062 1 75.25 91 THR B N 1
ATOM 1522 C CA . THR B 1 91 ? 4.207 24.641 8.477 1 75.25 91 THR B CA 1
ATOM 1523 C C . THR B 1 91 ? 4.383 23.203 7.992 1 75.25 91 THR B C 1
ATOM 1525 O O . THR B 1 91 ? 5.309 22.906 7.234 1 75.25 91 THR B O 1
ATOM 1528 N N . VAL B 1 92 ? 3.646 22.375 8.852 1 71.44 92 VAL B N 1
ATOM 1529 C CA . VAL B 1 92 ? 3.641 20.969 8.453 1 71.44 92 VAL B CA 1
ATOM 1530 C C . VAL B 1 92 ? 2.24 20.562 8.008 1 71.44 92 VAL B C 1
ATOM 1532 O O . VAL B 1 92 ? 1.243 21.094 8.516 1 71.44 92 VAL B O 1
ATOM 1535 N N . GLY B 1 93 ? 2.209 19.781 7.086 1 69.62 93 GLY B N 1
ATOM 1536 C CA . GLY B 1 93 ? 0.871 19.281 6.816 1 69.62 93 GLY B CA 1
ATOM 1537 C C . GLY B 1 93 ? 0.552 19.203 5.336 1 69.62 93 GLY B C 1
ATOM 1538 O O . GLY B 1 93 ? 1.448 19.312 4.496 1 69.62 93 GLY B O 1
ATOM 1539 N N . GLY B 1 94 ? -0.54 18.828 5.102 1 83.38 94 GLY B N 1
ATOM 1540 C CA . GLY B 1 94 ? -1.022 18.484 3.771 1 83.38 94 GLY B CA 1
ATOM 1541 C C . GLY B 1 94 ? -0.685 17.062 3.359 1 83.38 94 GLY B C 1
ATOM 1542 O O . GLY B 1 94 ? -0.358 16.234 4.203 1 83.38 94 GLY B O 1
ATOM 1543 N N . ALA B 1 95 ? -1.046 16.828 2.238 1 91.94 95 ALA B N 1
ATOM 1544 C CA . ALA B 1 95 ? -0.779 15.5 1.686 1 91.94 95 ALA B CA 1
ATOM 1545 C C . ALA B 1 95 ? 0.244 15.57 0.556 1 91.94 95 ALA B C 1
ATOM 1547 O O . ALA B 1 95 ? 0.234 16.516 -0.239 1 91.94 95 ALA B O 1
ATOM 1548 N N . THR B 1 96 ? 1.289 14.711 0.673 1 93.75 96 THR B N 1
ATOM 1549 C CA . THR B 1 96 ? 2.123 14.43 -0.489 1 93.75 96 THR B CA 1
ATOM 1550 C C . THR B 1 96 ? 1.606 13.203 -1.239 1 93.75 96 THR B C 1
ATOM 1552 O O . THR B 1 96 ? 1.376 12.148 -0.639 1 93.75 96 THR B O 1
ATOM 1555 N N . VAL B 1 97 ? 1.422 13.445 -2.547 1 97.44 97 VAL B N 1
ATOM 1556 C CA . VAL B 1 97 ? 0.765 12.383 -3.293 1 97.44 97 VAL B CA 1
ATOM 1557 C C . VAL B 1 97 ? 1.571 12.055 -4.547 1 97.44 97 VAL B C 1
ATOM 1559 O O . VAL B 1 97 ? 2.027 12.953 -5.254 1 97.44 97 VAL B O 1
ATOM 1562 N N . PHE B 1 98 ? 1.817 10.703 -4.785 1 97.06 98 PHE B N 1
ATOM 1563 C CA . PHE B 1 98 ? 2.373 10.195 -6.035 1 97.06 98 PHE B CA 1
ATOM 1564 C C . PHE B 1 98 ? 1.343 9.359 -6.789 1 97.06 98 PHE B C 1
ATOM 1566 O O . PHE B 1 98 ? 0.673 8.516 -6.199 1 97.06 98 PHE B O 1
ATOM 1573 N N . VAL B 1 99 ? 1.195 9.672 -8.031 1 98.31 99 VAL B N 1
ATOM 1574 C CA . VAL B 1 99 ? 0.394 8.844 -8.922 1 98.31 99 VAL B CA 1
ATOM 1575 C C . VAL B 1 99 ? 1.307 8.094 -9.891 1 98.31 99 VAL B C 1
ATOM 1577 O O . VAL B 1 99 ? 2.053 8.711 -10.656 1 98.31 99 VAL B O 1
ATOM 1580 N N . LEU B 1 100 ? 1.232 6.773 -9.812 1 97.94 100 LEU B N 1
ATOM 1581 C CA . LEU B 1 100 ? 2.164 5.945 -10.57 1 97.94 100 LEU B CA 1
ATOM 1582 C C . LEU B 1 100 ? 1.422 5.066 -11.57 1 97.94 100 LEU B C 1
ATOM 1584 O O . LEU B 1 100 ? 0.325 4.582 -11.281 1 97.94 100 LEU B O 1
ATOM 1588 N N . PRO B 1 101 ? 2.045 4.801 -12.695 1 97.56 101 PRO B N 1
ATOM 1589 C CA . PRO B 1 101 ? 1.431 3.846 -13.617 1 97.56 101 PRO B CA 1
ATOM 1590 C C . PRO B 1 101 ? 1.502 2.406 -13.109 1 97.56 101 PRO B C 1
ATOM 1592 O O . PRO B 1 101 ? 2.49 2.016 -12.484 1 97.56 101 PRO B O 1
ATOM 1595 N N . VAL B 1 102 ? 0.46 1.728 -13.359 1 98.06 102 VAL B N 1
ATOM 1596 C CA . VAL B 1 102 ? 0.39 0.302 -13.055 1 98.06 102 VAL B CA 1
ATOM 1597 C C . VAL B 1 102 ? 0.391 -0.503 -14.352 1 98.06 102 VAL B C 1
ATOM 1599 O O . VAL B 1 102 ? -0.473 -0.31 -15.211 1 98.06 102 VAL B O 1
ATOM 1602 N N . GLU B 1 103 ? 1.382 -1.384 -14.531 1 97.31 103 GLU B N 1
ATOM 1603 C CA . GLU B 1 103 ? 1.441 -2.225 -15.719 1 97.31 103 GLU B CA 1
ATOM 1604 C C . GLU B 1 103 ? 0.47 -3.398 -15.617 1 97.31 103 GLU B C 1
ATOM 1606 O O . GLU B 1 103 ? -0.159 -3.779 -16.609 1 97.31 103 GLU B O 1
ATOM 1611 N N . GLU B 1 104 ? 0.437 -3.928 -14.414 1 97.38 104 GLU B N 1
ATOM 1612 C CA . GLU B 1 104 ? -0.463 -5.051 -14.188 1 97.38 104 GLU B CA 1
ATOM 1613 C C . GLU B 1 104 ? -1.041 -5.016 -12.773 1 97.38 104 GLU B C 1
ATOM 1615 O O . GLU B 1 104 ? -0.341 -4.672 -11.82 1 97.38 104 GLU B O 1
ATOM 1620 N N . PHE B 1 105 ? -2.326 -5.34 -12.711 1 95.62 105 PHE B N 1
ATOM 1621 C CA . PHE B 1 105 ? -3.039 -5.543 -11.461 1 95.62 105 PHE B CA 1
ATOM 1622 C C . PHE B 1 105 ? -3.637 -6.941 -11.398 1 95.62 105 PHE B C 1
ATOM 1624 O O . PHE B 1 105 ? -4.305 -7.379 -12.336 1 95.62 105 PHE B O 1
ATOM 1631 N N . LYS B 1 106 ? -3.277 -7.566 -10.211 1 93.88 106 LYS B N 1
ATOM 1632 C CA . LYS B 1 106 ? -3.811 -8.914 -10.023 1 93.88 106 LYS B CA 1
ATOM 1633 C C . LYS B 1 106 ? -4.414 -9.078 -8.633 1 93.88 106 LYS B C 1
ATOM 1635 O O . LYS B 1 106 ? -3.932 -8.492 -7.668 1 93.88 106 LYS B O 1
ATOM 1640 N N . HIS B 1 107 ? -5.516 -9.883 -8.625 1 91.06 107 HIS B N 1
ATOM 1641 C CA . HIS B 1 107 ? -6.105 -10.375 -7.383 1 91.06 107 HIS B CA 1
ATOM 1642 C C . HIS B 1 107 ? -6.227 -11.891 -7.391 1 91.06 107 HIS B C 1
ATOM 1644 O O . HIS B 1 107 ? -6.805 -12.469 -8.32 1 91.06 107 HIS B O 1
ATOM 1650 N N . PHE B 1 108 ? -5.59 -12.438 -6.363 1 90.88 108 PHE B N 1
ATOM 1651 C CA . PHE B 1 108 ? -5.586 -13.898 -6.297 1 90.88 108 PHE B CA 1
ATOM 1652 C C . PHE B 1 108 ? -6.395 -14.391 -5.105 1 90.88 108 PHE B C 1
ATOM 1654 O O . PHE B 1 108 ? -6.469 -13.711 -4.078 1 90.88 108 PHE B O 1
#

Radius of gyration: 20.76 Å; Cα contacts (8 Å, |Δi|>4): 432; chains: 2; bounding box: 60×50×45 Å

Foldseek 3Di:
DKKKKKKFAPVLVVVLVVLCVVVVWDWDKDWDADPVQRDIIIIIITDDDPVCPVVSVVSQQVRKDKDKDWDFDQDQDPVRDRDRHGTDIDTDIGMDMDMGDDPDDDDD/DKKKKKKWAPVLVVVLVVLCVVVVWDWDKDWDADPPQSDIIIIIITDDDPVCPVVSVVSQQVRKDKDKDWDFDQDQDPVRDGDRPDTDIDIDIGMDMDIGDDPDDDDD

Nearest PDB structures (foldseek):
  4rww-assembly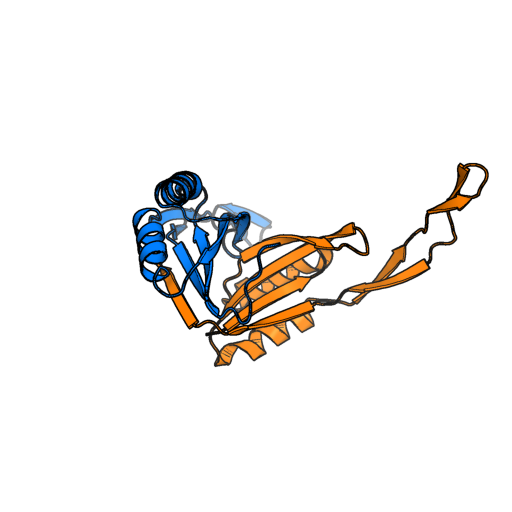1_C  TM=9.467E-01  e=5.519E-12  Listeria monocytogenes EGD-e
  4rww-assembly1_A  TM=8.854E-01  e=1.835E-12  Listeria monocytogenes EGD-e
  4rww-assembly1_B  TM=9.154E-01  e=4.131E-12  Listeria monocytogenes EGD-e
  3m05-assembly1_B  TM=8.449E-01  e=1.975E-11  Pediococcus pentosaceus ATCC 25745
  4rle-assembly1_A  TM=8.780E-01  e=7.933E-11  Bacillus subtilis subsp. subtilis str. 168

Secondary structure (DSSP, 8-state):
-EEEEEEEEHHHHHHHHHHHHHTT---EEEEEEETTT--EEEEEEEEE-GGGHHHHHHHHHHH--EEEEEE--EEE-TTS-EEEPPPEEEEEES-EEEEEE-S-----/-EEEEEEEEHHHHHHHHHHHHHTT---EEEEEE-TTT--EEEEEEEEE-GGGHHHHHHHHHHH--EEEEEE--EEE-TTS-EEEPPPEEEEEES-EEEEEE-SEEEE-

InterPro domains:
  IPR010375 Cyclic-di-AMP receptor [PF06153] (1-108)
  IPR010375 Cyclic-di-AMP receptor [PTHR38456] (1-108)
  IPR011322 Nitrogen regulatory PII-like, alpha/beta [SSF54913] (1-106)
  IPR015867 Nitrogen regulatory protein PII/ATP phosphoribosyltransferase, C-terminal [G3DSA:3.30.70.120] (1-102)

pLDDT: mean 87.04, std 13.55, range [52.75, 98.69]

Organism: Lactobacillus johnsonii (strain FI9785) (NCBI:txid633699)